Protein AF-A0AAW6LN02-F1 (afdb_monomer)

pLDDT: mean 82.98, std 17.05, range [32.84, 98.38]

Sequence (274 aa):
MRDALRQYAGDIPTLIIPFTALDQAGIIRESIEILDSKPEGYERTPRQGDAPPMGAKIKSATTYHDFAGEWQWRSEGDPIHLTSDNQEIRLDNDGLYRWHTVRHWLGDSLISAKIQFGKDAQRVKFLSSFDRQETNRLYFLCQLPRTAAVTFEDAIEALKPDPVVLAEGMGRTVTRQGDMFAVPITKLTKRDLTKSGAKFSLSAKSVPLIGTSHTATLIATMPDGTQYARGTMYHKPSLVTWGREPEHRSQKMGDGKTWHLIVKNTVPVRKRRG

Secondary structure (DSSP, 8-state):
-HHHHHHH----------HHHHHHTTB-GGG-EEEEEPPPEEEEEEEEESSPPTT-EE---SEEE-TTS-EEEPPTT---EEEETTEEEEE-TTS-EEEEEEEEEPPPEEEEEEEEETTEEEEEEEEEEE-TTSSS--EEEEEPPS----SHHHHHHHTS-HHHHHHHHTT---EEETTEEEEEETT--HHHHHHTTPEEEE-SS---GGGSSEEEEEEEE-TTS-EEEEEEEEE-GGGTSTTPPP-SPPEE-TTSSSEEEEEE-S--------

Solvent-accessible surface area (backbone atoms only — not comparable to full-atom values): 16044 Å² total; per-residue (Å²): 115,75,67,64,53,61,71,69,62,67,79,72,83,58,84,76,71,62,66,70,58,40,58,75,64,38,45,43,74,93,49,60,40,83,61,27,59,41,76,64,47,76,48,73,44,83,46,73,34,83,58,74,63,91,75,53,36,81,55,91,58,63,56,49,68,49,99,88,69,47,85,41,76,65,57,96,88,58,61,60,48,26,42,41,97,94,26,66,30,40,41,44,97,85,62,35,26,37,33,49,53,77,44,81,40,73,27,39,32,24,33,35,29,29,27,68,55,90,94,46,73,47,79,48,42,35,42,36,43,59,41,79,79,43,96,72,55,47,78,47,77,46,69,53,50,99,69,86,58,63,44,54,69,47,46,58,55,63,48,50,37,70,73,50,53,54,38,45,76,69,74,42,81,63,38,57,58,93,63,36,38,36,37,72,37,89,86,59,47,74,66,56,41,49,75,66,57,35,49,78,42,80,27,95,78,78,63,51,48,93,82,41,39,34,29,29,42,31,35,34,37,34,85,89,65,53,40,32,34,31,24,38,39,37,48,40,32,54,78,76,39,81,90,46,71,56,86,54,77,71,41,66,38,80,87,35,74,50,34,14,47,56,46,63,48,63,61,78,76,74,72,76,81,125

Organism: Rhodococcus qingshengii (NCBI:txid334542)

Radius of gyration: 24.28 Å; Cα contacts (8 Å, |Δi|>4): 514; chains: 1; bounding box: 44×50×71 Å

Structure (mmCIF, N/CA/C/O backbone):
data_AF-A0AAW6LN02-F1
#
_entry.id   AF-A0AAW6LN02-F1
#
loop_
_atom_site.group_PDB
_atom_site.id
_atom_site.type_symbol
_atom_site.label_atom_id
_atom_site.label_alt_id
_atom_site.label_comp_id
_atom_site.label_asym_id
_atom_site.label_entity_id
_atom_site.label_seq_id
_atom_site.pdbx_PDB_ins_code
_atom_site.Cartn_x
_atom_site.Cartn_y
_atom_site.Cartn_z
_atom_site.occupancy
_atom_site.B_iso_or_equiv
_atom_site.auth_seq_id
_atom_site.auth_comp_id
_atom_site.auth_asym_id
_atom_site.auth_atom_id
_atom_site.pdbx_PDB_model_num
ATOM 1 N N . MET A 1 1 ? 13.150 -11.867 -40.022 1.00 39.69 1 MET A N 1
ATOM 2 C CA . MET A 1 1 ? 13.992 -12.594 -39.037 1.00 39.69 1 MET A CA 1
ATOM 3 C C . MET A 1 1 ? 13.819 -12.078 -37.599 1.00 39.69 1 MET A C 1
ATOM 5 O O . MET A 1 1 ? 13.808 -12.904 -36.700 1.00 39.69 1 MET A O 1
ATOM 9 N N . ARG A 1 2 ? 13.603 -10.767 -37.354 1.00 35.69 2 ARG A N 1
ATOM 10 C CA . ARG A 1 2 ? 13.209 -10.244 -36.020 1.00 35.69 2 ARG A CA 1
ATOM 11 C C . ARG A 1 2 ? 11.790 -10.650 -35.583 1.00 35.69 2 ARG A C 1
ATOM 13 O O . ARG A 1 2 ? 11.592 -10.928 -34.407 1.00 35.69 2 ARG A O 1
ATOM 20 N N . ASP A 1 3 ? 10.850 -10.788 -36.517 1.00 40.44 3 ASP A N 1
ATOM 21 C CA . ASP A 1 3 ? 9.473 -11.200 -36.182 1.00 40.44 3 ASP A CA 1
ATOM 22 C C . ASP A 1 3 ? 9.341 -12.693 -35.841 1.00 40.44 3 ASP A C 1
ATOM 24 O O . ASP A 1 3 ? 8.515 -13.068 -35.016 1.00 40.44 3 ASP A O 1
ATOM 28 N N . ALA A 1 4 ? 10.230 -13.540 -36.372 1.00 36.22 4 ALA A N 1
ATOM 29 C CA . ALA A 1 4 ? 10.261 -14.972 -36.060 1.00 36.22 4 ALA A CA 1
ATOM 30 C C . ALA A 1 4 ? 10.794 -15.268 -34.641 1.00 36.22 4 ALA A C 1
ATOM 32 O O . ALA A 1 4 ? 10.420 -16.270 -34.044 1.00 36.22 4 ALA A O 1
ATOM 33 N N . LEU A 1 5 ? 11.621 -14.380 -34.067 1.00 41.41 5 LEU A N 1
ATOM 34 C CA . LEU A 1 5 ? 12.066 -14.486 -32.669 1.00 41.41 5 LEU A CA 1
ATOM 35 C C . LEU A 1 5 ? 11.005 -13.993 -31.673 1.00 41.41 5 LEU A C 1
ATOM 37 O O . LEU A 1 5 ? 10.940 -14.510 -30.563 1.00 41.41 5 LEU A O 1
ATOM 41 N N . ARG A 1 6 ? 10.128 -13.058 -32.064 1.00 45.28 6 ARG A N 1
ATOM 42 C CA . ARG A 1 6 ? 8.971 -12.656 -31.241 1.00 45.28 6 ARG A CA 1
ATOM 43 C C . ARG A 1 6 ? 7.927 -13.764 -31.111 1.00 45.28 6 ARG A C 1
ATOM 45 O O . ARG A 1 6 ? 7.263 -13.841 -30.089 1.00 45.28 6 ARG A O 1
ATOM 52 N N . GLN A 1 7 ? 7.809 -14.626 -32.119 1.00 42.00 7 GLN A N 1
ATOM 53 C CA . GLN A 1 7 ? 6.817 -15.704 -32.153 1.00 42.00 7 GLN A CA 1
ATOM 54 C C . GLN A 1 7 ? 7.202 -16.927 -31.296 1.00 42.00 7 GLN A C 1
ATOM 56 O O . GLN A 1 7 ? 6.323 -17.683 -30.900 1.00 42.00 7 GLN A O 1
ATOM 61 N N . TYR A 1 8 ? 8.494 -17.095 -30.976 1.00 46.66 8 TYR A N 1
ATOM 62 C CA . TYR A 1 8 ? 9.009 -18.134 -30.067 1.00 46.66 8 TYR A CA 1
ATOM 63 C C . TYR A 1 8 ? 9.381 -17.613 -28.671 1.00 46.66 8 TYR A C 1
ATOM 65 O O . TYR A 1 8 ? 9.607 -18.412 -27.768 1.00 46.66 8 TYR A O 1
ATOM 73 N N . ALA A 1 9 ? 9.390 -16.295 -28.461 1.00 45.84 9 ALA A N 1
ATOM 74 C CA . ALA A 1 9 ? 9.468 -15.667 -27.140 1.00 45.84 9 ALA A CA 1
ATOM 75 C C . ALA A 1 9 ? 8.105 -15.677 -26.415 1.00 45.84 9 ALA A C 1
ATOM 77 O O . ALA A 1 9 ? 7.767 -14.732 -25.705 1.00 45.84 9 ALA A O 1
ATOM 78 N N . GLY A 1 10 ? 7.312 -16.731 -26.633 1.00 48.81 10 GLY A N 1
ATOM 79 C CA . GLY A 1 10 ? 6.123 -17.012 -25.845 1.00 48.81 10 GLY A CA 1
ATOM 80 C C . GLY A 1 10 ? 6.537 -17.328 -24.412 1.00 48.81 10 GLY A C 1
ATOM 81 O O . GLY A 1 10 ? 7.230 -18.312 -24.166 1.00 48.81 10 GLY A O 1
ATOM 82 N N . ASP A 1 11 ? 6.129 -16.443 -23.508 1.00 66.62 11 ASP A N 1
ATOM 83 C CA . ASP A 1 11 ? 5.927 -16.658 -22.078 1.00 66.62 11 ASP A CA 1
ATOM 84 C C . ASP A 1 11 ? 7.063 -17.333 -21.304 1.00 66.62 11 ASP A C 1
ATOM 86 O O . ASP A 1 11 ? 6.806 -18.213 -20.487 1.00 66.62 11 ASP A O 1
ATOM 90 N N . ILE A 1 12 ? 8.321 -16.903 -21.475 1.00 76.31 12 ILE A N 1
ATOM 91 C CA . ILE A 1 12 ? 9.301 -17.149 -20.404 1.00 76.31 12 ILE A CA 1
ATOM 92 C C . ILE A 1 12 ? 8.854 -16.301 -19.207 1.00 76.31 12 ILE A C 1
ATOM 94 O O . ILE A 1 12 ? 8.908 -15.066 -19.300 1.00 76.31 12 ILE A O 1
ATOM 98 N N . PRO A 1 13 ? 8.426 -16.915 -18.085 1.00 82.25 13 PRO A N 1
ATOM 99 C CA . PRO A 1 13 ? 8.022 -16.162 -16.909 1.00 82.25 13 PRO A CA 1
ATOM 100 C C . PRO A 1 13 ? 9.198 -15.296 -16.471 1.00 82.25 13 PRO A C 1
ATOM 102 O O . PRO A 1 13 ? 10.296 -15.795 -16.212 1.00 82.25 13 PRO A O 1
ATOM 105 N N . THR A 1 14 ? 8.989 -13.984 -16.453 1.00 83.38 14 THR A N 1
ATOM 106 C CA . THR A 1 14 ? 10.047 -13.024 -16.146 1.00 83.38 14 THR A CA 1
ATOM 107 C C . THR A 1 14 ? 9.805 -12.454 -14.763 1.00 83.38 14 THR A C 1
ATOM 109 O O . THR A 1 14 ? 8.724 -11.956 -14.464 1.00 83.38 14 THR A O 1
ATOM 112 N N . LEU A 1 15 ? 10.837 -12.507 -13.926 1.00 89.31 15 LEU A N 1
ATOM 113 C CA . LEU A 1 15 ? 10.832 -11.942 -12.585 1.00 89.31 15 LEU A CA 1
ATOM 114 C C . LEU A 1 15 ? 11.849 -10.808 -12.505 1.00 89.31 15 LEU A C 1
ATOM 116 O O . LEU A 1 15 ? 13.049 -11.037 -12.655 1.00 89.31 15 LEU A O 1
ATOM 120 N N . ILE A 1 16 ? 11.379 -9.598 -12.207 1.00 88.19 16 ILE A N 1
ATOM 121 C CA . ILE A 1 16 ? 12.249 -8.442 -11.984 1.00 88.19 16 ILE A CA 1
ATOM 122 C C . ILE A 1 16 ? 12.043 -7.953 -10.554 1.00 88.19 16 ILE A C 1
ATOM 124 O O . ILE A 1 16 ? 11.059 -7.289 -10.242 1.00 88.19 16 ILE A O 1
ATOM 128 N N . ILE A 1 17 ? 12.994 -8.282 -9.680 1.00 90.31 17 ILE A N 1
ATOM 129 C CA . ILE A 1 17 ? 13.032 -7.814 -8.292 1.00 90.31 17 ILE A CA 1
ATOM 130 C C . ILE A 1 17 ? 14.371 -7.097 -8.057 1.00 90.31 17 ILE A C 1
ATOM 132 O O . ILE A 1 17 ? 15.419 -7.669 -8.368 1.00 90.31 17 ILE A O 1
ATOM 136 N N . PRO A 1 18 ? 14.384 -5.884 -7.469 1.00 89.56 18 PRO A N 1
ATOM 137 C CA . PRO A 1 18 ? 15.626 -5.231 -7.062 1.00 89.56 18 PRO A CA 1
ATOM 138 C C . PRO A 1 18 ? 16.444 -6.105 -6.101 1.00 89.56 18 PRO A C 1
ATOM 140 O O . PRO A 1 18 ? 15.908 -6.603 -5.110 1.00 89.56 18 PRO A O 1
ATOM 143 N N . PHE A 1 19 ? 17.756 -6.243 -6.326 1.00 91.31 19 PHE A N 1
ATOM 144 C CA . PHE A 1 19 ? 18.618 -7.055 -5.451 1.00 91.31 19 PHE A CA 1
ATOM 145 C C . PHE A 1 19 ? 18.567 -6.615 -3.987 1.00 91.31 19 PHE A C 1
ATOM 147 O O . PHE A 1 19 ? 18.497 -7.456 -3.097 1.00 91.31 19 PHE A O 1
ATOM 154 N N . THR A 1 20 ? 18.498 -5.307 -3.740 1.00 89.44 20 THR A N 1
ATOM 155 C CA . THR A 1 20 ? 18.353 -4.756 -2.388 1.00 89.44 20 THR A CA 1
ATOM 156 C C . THR A 1 20 ? 17.088 -5.249 -1.686 1.00 89.44 20 THR A C 1
ATOM 158 O O . THR A 1 20 ? 17.128 -5.494 -0.484 1.00 89.44 20 THR A O 1
ATOM 161 N N . ALA A 1 21 ? 15.985 -5.447 -2.416 1.00 90.38 21 ALA A N 1
ATOM 162 C CA . ALA A 1 21 ? 14.748 -5.983 -1.854 1.00 90.38 21 ALA A CA 1
ATOM 163 C C . ALA A 1 21 ? 14.888 -7.472 -1.496 1.00 90.38 21 ALA A C 1
ATOM 165 O O . ALA A 1 21 ? 14.425 -7.885 -0.435 1.00 90.38 21 ALA A O 1
ATOM 166 N N . LEU A 1 22 ? 15.564 -8.266 -2.338 1.00 92.50 22 LEU A N 1
ATOM 167 C CA . LEU A 1 22 ? 15.861 -9.675 -2.038 1.00 92.50 22 LEU A CA 1
ATOM 168 C C . LEU A 1 22 ? 16.736 -9.808 -0.788 1.00 92.50 22 LEU A C 1
ATOM 170 O O . LEU A 1 22 ? 16.426 -10.604 0.099 1.00 92.50 22 LEU A O 1
ATOM 174 N N . ASP A 1 23 ? 17.787 -8.993 -0.704 1.00 90.50 23 ASP A N 1
ATOM 175 C CA . ASP A 1 23 ? 18.747 -9.022 0.400 1.00 90.50 23 ASP A CA 1
ATOM 176 C C . ASP A 1 23 ? 18.084 -8.606 1.719 1.00 90.50 23 ASP A C 1
ATOM 178 O O . ASP A 1 23 ? 18.237 -9.282 2.736 1.00 90.50 23 ASP A O 1
ATOM 182 N N . GLN A 1 24 ? 17.274 -7.541 1.701 1.00 89.81 24 GLN A N 1
ATOM 183 C CA . GLN A 1 24 ? 16.507 -7.097 2.870 1.00 89.81 24 GLN A CA 1
ATOM 184 C C . GLN A 1 24 ? 15.457 -8.120 3.316 1.00 89.81 24 GLN A C 1
ATOM 186 O O . GLN A 1 24 ? 15.212 -8.263 4.514 1.00 89.81 24 GLN A O 1
ATOM 191 N N . ALA A 1 25 ? 14.857 -8.851 2.374 1.00 90.50 25 ALA A N 1
ATOM 192 C CA . ALA A 1 25 ? 13.927 -9.935 2.673 1.00 90.50 25 ALA A CA 1
ATOM 193 C C . ALA A 1 25 ? 14.631 -11.219 3.158 1.00 90.50 25 ALA A C 1
ATOM 195 O O . ALA A 1 25 ? 13.957 -12.158 3.585 1.00 90.50 25 ALA A O 1
ATOM 196 N N . GLY A 1 26 ? 15.969 -11.281 3.099 1.00 93.00 26 GLY A N 1
ATOM 197 C CA . GLY A 1 26 ? 16.746 -12.467 3.459 1.00 93.00 26 GLY A CA 1
ATOM 198 C C . GLY A 1 26 ? 16.488 -13.660 2.535 1.00 93.00 26 GLY A C 1
ATOM 199 O O . GLY A 1 26 ? 16.602 -14.806 2.976 1.00 93.00 26 GLY A O 1
ATOM 200 N N . ILE A 1 27 ? 16.090 -13.396 1.287 1.00 95.31 27 ILE A N 1
ATOM 201 C CA . ILE A 1 27 ? 15.772 -14.416 0.287 1.00 95.31 27 ILE A CA 1
ATOM 202 C C . ILE A 1 27 ? 17.066 -15.039 -0.244 1.00 95.31 27 ILE A C 1
ATOM 204 O O . ILE A 1 27 ? 17.950 -14.344 -0.741 1.00 95.31 27 ILE A O 1
ATOM 208 N N . ILE A 1 28 ? 17.142 -16.370 -0.204 1.00 95.44 28 ILE A N 1
ATOM 209 C CA . ILE A 1 28 ? 18.192 -17.144 -0.873 1.00 95.44 28 ILE A CA 1
ATOM 210 C C . ILE A 1 28 ? 17.857 -17.171 -2.366 1.00 95.44 28 ILE A C 1
ATOM 212 O O . ILE A 1 28 ? 16.877 -17.803 -2.771 1.00 95.44 28 ILE A O 1
ATOM 216 N N . ARG A 1 29 ? 18.639 -16.464 -3.185 1.00 94.94 29 ARG A N 1
ATOM 217 C CA . ARG A 1 29 ? 18.303 -16.161 -4.588 1.00 94.94 29 ARG A CA 1
ATOM 218 C C . ARG A 1 29 ? 18.136 -17.421 -5.439 1.00 94.94 29 ARG A C 1
ATOM 220 O O . ARG A 1 29 ? 17.206 -17.510 -6.229 1.00 94.94 29 ARG A O 1
ATOM 227 N N . GLU A 1 30 ? 18.958 -18.435 -5.197 1.00 95.75 30 GLU A N 1
ATOM 228 C CA . GLU A 1 30 ? 18.956 -19.718 -5.911 1.00 95.75 30 GLU A CA 1
ATOM 229 C C . GLU A 1 30 ? 17.731 -20.586 -5.574 1.00 95.75 30 GLU A C 1
ATOM 231 O O . GLU A 1 30 ? 17.513 -21.630 -6.180 1.00 95.75 30 GLU A O 1
ATOM 236 N N . SER A 1 31 ? 16.935 -20.188 -4.577 1.00 97.06 31 SER A N 1
ATOM 237 C CA . SER A 1 31 ? 15.754 -20.931 -4.126 1.00 97.06 31 SER A CA 1
ATOM 238 C C . SER A 1 31 ? 14.424 -20.389 -4.655 1.00 97.06 31 SER A C 1
ATOM 240 O O . SER A 1 31 ? 13.372 -20.950 -4.308 1.00 97.06 31 SER A O 1
ATOM 242 N N . ILE A 1 32 ? 14.481 -19.295 -5.424 1.00 97.62 32 ILE A N 1
ATOM 243 C CA . ILE A 1 32 ? 13.324 -18.602 -5.987 1.00 97.62 32 ILE A CA 1
ATOM 244 C C . ILE A 1 32 ? 12.645 -19.492 -7.030 1.00 97.62 32 ILE A C 1
ATOM 246 O O . ILE A 1 32 ? 13.276 -20.014 -7.943 1.00 97.62 32 ILE A O 1
ATOM 250 N N . GLU A 1 33 ? 11.334 -19.615 -6.889 1.00 97.56 33 GLU A N 1
ATOM 251 C CA . GLU A 1 33 ? 10.421 -20.303 -7.790 1.00 97.56 33 GLU A CA 1
ATOM 252 C C . GLU A 1 33 ? 9.297 -19.327 -8.151 1.00 97.56 33 GLU A C 1
ATOM 254 O O . GLU A 1 33 ? 8.650 -18.776 -7.256 1.00 97.56 33 GLU A O 1
ATOM 259 N N . ILE A 1 34 ? 9.086 -19.081 -9.446 1.00 96.69 34 ILE A N 1
ATOM 260 C CA . ILE A 1 34 ? 7.983 -18.245 -9.934 1.00 96.69 34 ILE A CA 1
ATOM 261 C C . ILE A 1 34 ? 6.721 -19.104 -9.920 1.00 96.69 34 ILE A C 1
ATOM 263 O O . ILE A 1 34 ? 6.674 -20.131 -10.591 1.00 96.69 34 ILE A O 1
ATOM 267 N N . LEU A 1 35 ? 5.723 -18.699 -9.135 1.00 96.81 35 LEU A N 1
ATOM 268 C CA . LEU A 1 35 ? 4.426 -19.377 -9.085 1.00 96.81 35 LEU A CA 1
ATOM 269 C C . LEU A 1 35 ? 3.453 -18.759 -10.088 1.00 96.81 35 LEU A C 1
ATOM 271 O O . LEU A 1 35 ? 2.715 -19.479 -10.749 1.00 96.81 35 LEU A O 1
ATOM 275 N N . ASP A 1 36 ? 3.484 -17.431 -10.202 1.00 96.38 36 ASP A N 1
ATOM 276 C CA . ASP A 1 36 ? 2.706 -16.668 -11.170 1.00 96.38 36 ASP A CA 1
ATOM 277 C C . ASP A 1 36 ? 3.441 -15.367 -11.508 1.00 96.38 36 ASP A C 1
ATOM 279 O O . ASP A 1 36 ? 4.107 -14.777 -10.649 1.00 96.38 36 ASP A O 1
ATOM 283 N N . SER A 1 37 ? 3.329 -14.917 -12.752 1.00 94.62 37 SER A N 1
ATOM 284 C CA . SER A 1 37 ? 3.927 -13.667 -13.212 1.00 94.62 37 SER A CA 1
ATOM 285 C C . SER A 1 37 ? 3.086 -13.039 -14.308 1.00 94.62 37 SER A C 1
ATOM 287 O O . SER A 1 37 ? 2.678 -13.712 -15.253 1.00 94.62 37 SER A O 1
ATOM 289 N N . LYS A 1 38 ? 2.900 -11.727 -14.225 1.00 91.56 38 LYS A N 1
ATOM 290 C CA . LYS A 1 38 ? 2.279 -10.926 -15.275 1.00 91.56 38 LYS A CA 1
ATOM 291 C C . LYS A 1 38 ? 3.346 -10.318 -16.180 1.00 91.56 38 LYS A C 1
ATOM 293 O O . LYS A 1 38 ? 4.452 -10.046 -15.708 1.00 91.56 38 LYS A O 1
ATOM 298 N N . PRO A 1 39 ? 3.023 -10.054 -17.456 1.00 88.56 39 PRO A N 1
ATOM 299 C CA . PRO A 1 39 ? 3.933 -9.339 -18.335 1.00 88.56 39 PRO A CA 1
ATOM 300 C C . PRO A 1 39 ? 4.231 -7.939 -17.788 1.00 88.56 39 PRO A C 1
ATOM 302 O O . PRO A 1 39 ? 3.422 -7.327 -17.083 1.00 88.56 39 PRO A O 1
ATOM 305 N N . GLU A 1 40 ? 5.404 -7.423 -18.140 1.00 87.75 40 GLU A N 1
ATOM 306 C CA . GLU A 1 40 ? 5.738 -6.023 -17.911 1.00 87.75 40 GLU A CA 1
ATOM 307 C C . GLU A 1 40 ? 4.802 -5.087 -18.687 1.00 87.75 40 GLU A C 1
ATOM 309 O O . GLU A 1 40 ? 4.200 -5.450 -19.701 1.00 87.75 40 GLU A O 1
ATOM 314 N N . GLY A 1 41 ? 4.673 -3.857 -18.198 1.00 84.44 41 GLY A N 1
ATOM 315 C CA . GLY A 1 41 ? 3.803 -2.851 -18.794 1.00 84.44 41 GLY A CA 1
ATOM 316 C C . GLY A 1 41 ? 4.507 -1.519 -18.990 1.00 84.44 41 GLY A C 1
ATOM 317 O O . GLY A 1 41 ? 5.477 -1.195 -18.310 1.00 84.44 41 GLY A O 1
ATOM 318 N N . TYR A 1 42 ? 3.971 -0.697 -19.887 1.00 85.88 42 TYR A N 1
ATOM 319 C CA . TYR A 1 42 ? 4.426 0.676 -20.079 1.00 85.88 42 TYR A CA 1
ATOM 320 C C . TYR A 1 42 ? 3.238 1.623 -19.988 1.00 85.88 42 TYR A C 1
ATOM 322 O O . TYR A 1 42 ? 2.241 1.459 -20.687 1.00 85.88 42 TYR A O 1
ATOM 330 N N . GLU A 1 43 ? 3.351 2.637 -19.138 1.00 85.81 43 GLU A N 1
ATOM 331 C CA . GLU A 1 43 ? 2.386 3.726 -19.054 1.00 85.81 43 GLU A CA 1
ATOM 332 C C . GLU A 1 43 ? 2.969 4.964 -19.723 1.00 85.81 43 GLU A C 1
ATOM 334 O O . GLU A 1 43 ? 4.049 5.434 -19.361 1.00 85.81 43 GLU A O 1
ATOM 339 N N . ARG A 1 44 ? 2.250 5.486 -20.716 1.00 86.12 44 ARG A N 1
ATOM 340 C CA . ARG A 1 44 ? 2.606 6.717 -21.420 1.00 86.12 44 ARG A CA 1
ATOM 341 C C . ARG A 1 44 ? 1.708 7.835 -20.919 1.00 86.12 44 ARG A C 1
ATOM 343 O O . ARG A 1 44 ? 0.496 7.780 -21.100 1.00 86.12 44 ARG A O 1
ATOM 350 N N . THR A 1 45 ? 2.294 8.851 -20.296 1.00 86.62 45 THR A N 1
ATOM 351 C CA . THR A 1 45 ? 1.555 10.041 -19.860 1.00 86.62 45 THR A CA 1
ATOM 352 C C . THR A 1 45 ? 1.850 11.194 -20.816 1.00 86.62 45 THR A C 1
ATOM 354 O O . THR A 1 45 ? 3.021 11.577 -20.921 1.00 86.62 45 THR A O 1
ATOM 357 N N . PRO A 1 46 ? 0.837 11.761 -21.495 1.00 89.88 46 PRO A N 1
ATOM 358 C CA . PRO A 1 46 ? 1.033 12.921 -22.352 1.00 89.88 46 PRO A CA 1
ATOM 359 C C . PRO A 1 46 ? 1.406 14.149 -21.515 1.00 89.88 46 PRO A C 1
ATOM 361 O O . PRO A 1 46 ? 0.902 14.354 -20.407 1.00 89.88 46 PRO A O 1
ATOM 364 N N . ARG A 1 47 ? 2.310 14.965 -22.050 1.00 90.94 47 ARG A N 1
ATOM 365 C CA . ARG A 1 47 ? 2.804 16.211 -21.462 1.00 90.94 47 ARG A CA 1
ATOM 366 C C . ARG A 1 47 ? 2.834 17.304 -22.522 1.00 90.94 47 ARG A C 1
ATOM 368 O O . ARG A 1 47 ? 3.019 17.012 -23.703 1.00 90.94 47 ARG A O 1
ATOM 375 N N . GLN A 1 48 ? 2.682 18.549 -22.081 1.00 93.50 48 GLN A N 1
ATOM 376 C CA . GLN A 1 48 ? 2.862 19.720 -22.929 1.00 93.50 48 GLN A CA 1
ATOM 377 C C . GLN A 1 48 ? 3.453 20.899 -22.149 1.00 93.50 48 GLN A C 1
ATOM 379 O O . GLN A 1 48 ? 3.263 20.978 -20.932 1.00 93.50 48 GLN A O 1
ATOM 384 N N . GLY A 1 49 ? 4.138 21.804 -22.844 1.00 90.62 49 GLY A N 1
ATOM 385 C CA . GLY A 1 49 ? 4.751 22.998 -22.264 1.00 90.62 49 GLY A CA 1
ATOM 386 C C . GLY A 1 49 ? 5.151 24.028 -23.319 1.00 90.62 49 GLY A C 1
ATOM 387 O O . GLY A 1 49 ? 5.277 23.710 -24.496 1.00 90.62 49 GLY A O 1
ATOM 388 N N . ASP A 1 50 ? 5.343 25.267 -22.884 1.00 91.88 50 ASP A N 1
ATOM 389 C CA . ASP A 1 50 ? 5.878 26.385 -23.675 1.00 91.88 50 ASP A CA 1
ATOM 390 C C . ASP A 1 50 ? 7.405 26.310 -23.863 1.00 91.88 50 ASP A C 1
ATOM 392 O O . ASP A 1 50 ? 7.965 26.925 -24.769 1.00 91.88 50 ASP A O 1
ATOM 396 N N . ALA A 1 51 ? 8.077 25.503 -23.044 1.00 87.75 51 ALA A N 1
ATOM 397 C CA . ALA A 1 51 ? 9.487 25.164 -23.161 1.00 87.75 51 ALA A CA 1
ATOM 398 C C . ALA A 1 51 ? 9.679 23.644 -23.316 1.00 87.75 51 ALA A C 1
ATOM 400 O O . ALA A 1 51 ? 8.868 22.858 -22.809 1.00 87.75 51 ALA A O 1
ATOM 401 N N . PRO A 1 52 ? 10.763 23.198 -23.979 1.00 82.31 52 PRO A N 1
ATOM 402 C CA . PRO A 1 52 ? 11.082 21.781 -24.040 1.00 82.31 52 PRO A CA 1
ATOM 403 C C . PRO A 1 52 ? 11.469 21.256 -22.647 1.00 82.31 52 PRO A C 1
ATOM 405 O O . PRO A 1 52 ? 11.961 22.021 -21.809 1.00 82.31 52 PRO A O 1
ATOM 408 N N . PRO A 1 53 ? 11.292 19.951 -22.370 1.00 81.38 53 PRO A N 1
ATOM 409 C CA . PRO A 1 53 ? 11.692 19.381 -21.092 1.00 81.38 53 PRO A CA 1
ATOM 410 C C . PRO A 1 53 ? 13.201 19.546 -20.860 1.00 81.38 53 PRO A C 1
ATOM 412 O O . PRO A 1 53 ? 14.011 19.543 -21.790 1.00 81.38 53 PRO A O 1
ATOM 415 N N . MET A 1 54 ? 13.585 19.689 -19.591 1.00 79.88 54 MET A N 1
ATOM 416 C CA . MET A 1 54 ? 14.979 19.880 -19.192 1.00 79.88 54 MET A CA 1
ATOM 417 C C . MET A 1 54 ? 15.867 18.753 -19.740 1.00 79.88 54 MET A C 1
ATOM 419 O O . MET A 1 54 ? 15.564 17.578 -19.560 1.00 79.88 54 MET A O 1
ATOM 423 N N . GLY A 1 55 ? 16.971 19.115 -20.400 1.00 74.44 55 GLY A N 1
ATOM 424 C CA . GLY A 1 55 ? 17.897 18.151 -21.007 1.00 74.44 55 GLY A CA 1
ATOM 425 C C . GLY A 1 55 ? 17.527 17.699 -22.424 1.00 74.44 55 GLY A C 1
ATOM 426 O O . GLY A 1 55 ? 18.263 16.902 -23.006 1.00 74.44 55 GLY A O 1
ATOM 427 N N . ALA A 1 56 ? 16.441 18.220 -23.006 1.00 74.38 56 ALA A N 1
ATOM 428 C CA . ALA A 1 56 ? 16.116 18.018 -24.412 1.00 74.38 56 ALA A CA 1
ATOM 429 C C . ALA A 1 56 ? 17.241 18.529 -25.320 1.00 74.38 56 ALA A C 1
ATOM 431 O O . ALA A 1 56 ? 17.655 19.687 -25.240 1.00 74.38 56 ALA A O 1
ATOM 432 N N . LYS A 1 57 ? 17.732 17.657 -26.202 1.00 73.44 57 LYS A N 1
ATOM 433 C CA . LYS A 1 57 ? 18.729 18.004 -27.218 1.00 73.44 57 LYS A CA 1
ATOM 434 C C . LYS A 1 57 ? 18.095 17.925 -28.593 1.00 73.44 57 LYS A C 1
ATOM 436 O O . LYS A 1 57 ? 17.336 16.995 -28.869 1.00 73.44 57 LYS A O 1
ATOM 441 N N . ILE A 1 58 ? 18.438 18.875 -29.461 1.00 66.06 58 ILE A N 1
ATOM 442 C CA . ILE A 1 58 ? 18.063 18.810 -30.874 1.00 66.06 58 ILE A CA 1
ATOM 443 C C . ILE A 1 58 ? 18.705 17.566 -31.463 1.00 66.06 58 ILE A C 1
ATOM 445 O O . ILE A 1 58 ? 19.929 17.429 -31.460 1.00 66.06 58 ILE A O 1
ATOM 449 N N . LYS A 1 59 ? 17.876 16.649 -31.963 1.00 61.28 59 LYS A N 1
ATOM 450 C CA . LYS A 1 59 ? 18.377 15.507 -32.709 1.00 61.28 59 LYS A CA 1
ATOM 451 C C . LYS A 1 59 ? 18.545 15.971 -34.151 1.00 61.28 59 LYS A C 1
ATOM 453 O O . LYS A 1 59 ? 17.570 16.139 -34.874 1.00 61.28 59 LYS A O 1
ATOM 458 N N . SER A 1 60 ? 19.782 16.203 -34.583 1.00 53.34 60 SER A N 1
ATOM 459 C CA . SER A 1 60 ? 20.103 16.592 -35.967 1.00 53.34 60 SER A CA 1
ATOM 460 C C . SER A 1 60 ? 19.971 15.430 -36.966 1.00 53.34 60 SER A C 1
ATOM 462 O O . SER A 1 60 ? 20.644 15.423 -37.993 1.00 53.34 60 SER A O 1
ATOM 464 N N . ALA A 1 61 ? 19.154 14.416 -36.664 1.00 52.03 61 ALA A N 1
ATOM 465 C CA . ALA A 1 61 ? 19.017 13.237 -37.504 1.00 52.03 61 ALA A CA 1
ATOM 466 C C . ALA A 1 61 ? 17.986 13.483 -38.614 1.00 52.03 61 ALA A C 1
ATOM 468 O O . ALA A 1 61 ? 16.852 13.879 -38.351 1.00 52.03 61 ALA A O 1
ATOM 469 N N . THR A 1 62 ? 18.387 13.197 -39.851 1.00 55.25 62 THR A N 1
ATOM 470 C CA . THR A 1 62 ? 17.572 13.247 -41.078 1.00 55.25 62 THR A CA 1
ATOM 471 C C . THR A 1 62 ? 16.453 12.195 -41.104 1.00 55.25 62 THR A C 1
ATOM 473 O O . THR A 1 62 ? 15.565 12.261 -41.950 1.00 55.25 62 THR A O 1
ATOM 476 N N . THR A 1 63 ? 16.478 11.247 -40.161 1.00 51.44 63 THR A N 1
ATOM 477 C CA . THR A 1 63 ? 15.521 10.144 -40.008 1.00 51.44 63 THR A CA 1
ATOM 478 C C . THR A 1 63 ? 15.226 9.874 -38.532 1.00 51.44 63 THR A C 1
ATOM 480 O O . THR A 1 63 ? 16.157 9.771 -37.723 1.00 51.44 63 THR A O 1
ATOM 483 N N . TYR A 1 64 ? 13.950 9.720 -38.177 1.00 58.19 64 TYR A N 1
ATOM 484 C CA . TYR A 1 64 ? 13.496 9.382 -36.822 1.00 58.19 64 TYR A CA 1
ATOM 485 C C . TYR A 1 64 ? 12.383 8.321 -36.847 1.00 58.19 64 TYR A C 1
ATOM 487 O O . TYR A 1 64 ? 11.794 8.066 -37.893 1.00 58.19 64 TYR A O 1
ATOM 495 N N . HIS A 1 65 ? 12.144 7.676 -35.700 1.00 48.66 65 HIS A N 1
ATOM 496 C CA . HIS A 1 65 ? 10.994 6.793 -35.496 1.00 48.66 65 HIS A CA 1
ATOM 497 C C . HIS A 1 65 ? 9.840 7.614 -34.932 1.00 48.66 65 HIS A C 1
ATOM 499 O O . HIS A 1 65 ? 10.051 8.290 -33.926 1.00 48.66 65 HIS A O 1
ATOM 505 N N . ASP A 1 66 ? 8.665 7.531 -35.546 1.00 55.09 66 ASP A N 1
ATOM 506 C CA . ASP A 1 66 ? 7.453 8.145 -35.006 1.00 55.09 66 ASP A CA 1
ATOM 507 C C . ASP A 1 66 ? 6.807 7.294 -33.893 1.00 55.09 66 ASP A C 1
ATOM 509 O O . ASP A 1 66 ? 7.235 6.177 -33.573 1.00 55.09 66 ASP A O 1
ATOM 513 N N . PHE A 1 67 ? 5.726 7.812 -33.304 1.00 47.50 67 PHE A N 1
ATOM 514 C CA . PHE A 1 67 ? 4.969 7.142 -32.242 1.00 47.50 67 PHE A CA 1
ATOM 515 C C . PHE A 1 67 ? 4.368 5.780 -32.639 1.00 47.50 67 PHE A C 1
ATOM 517 O O . PHE A 1 67 ? 4.023 5.011 -31.734 1.00 47.50 67 PHE A O 1
ATOM 524 N N . ALA A 1 68 ? 4.249 5.475 -33.937 1.00 55.97 68 ALA A N 1
ATOM 525 C CA . ALA A 1 68 ? 3.787 4.189 -34.461 1.00 55.97 68 ALA A CA 1
ATOM 526 C C . ALA A 1 68 ? 4.941 3.197 -34.706 1.00 55.97 68 ALA A C 1
ATOM 528 O O . ALA A 1 68 ? 4.700 2.014 -34.947 1.00 55.97 68 ALA A O 1
ATOM 529 N N . GLY A 1 69 ? 6.191 3.646 -34.572 1.00 53.31 69 GLY A N 1
ATOM 530 C CA . GLY A 1 69 ? 7.385 2.846 -34.818 1.00 53.31 69 GLY A CA 1
ATOM 531 C C . GLY A 1 69 ? 7.838 2.858 -36.277 1.00 53.31 69 GLY A C 1
ATOM 532 O O . GLY A 1 69 ? 8.751 2.101 -36.617 1.00 53.31 69 GLY A O 1
ATOM 533 N N . GLU A 1 70 ? 7.270 3.715 -37.127 1.00 53.41 70 GLU A N 1
ATOM 534 C CA . GLU A 1 70 ? 7.664 3.834 -38.531 1.00 53.41 70 GLU A CA 1
ATOM 535 C C . GLU A 1 70 ? 8.810 4.834 -38.719 1.00 53.41 70 GLU A C 1
ATOM 537 O O . GLU A 1 70 ? 8.996 5.761 -37.929 1.00 53.41 70 GLU A O 1
ATOM 542 N N . TRP A 1 71 ? 9.626 4.611 -39.752 1.00 48.94 71 TRP A N 1
ATOM 543 C CA . TRP A 1 71 ? 10.729 5.502 -40.106 1.00 48.94 71 TRP A CA 1
ATOM 544 C C . TRP A 1 71 ? 10.209 6.689 -40.915 1.00 48.94 71 TRP A C 1
ATOM 546 O O . TRP A 1 71 ? 9.687 6.506 -42.011 1.00 48.94 71 TRP A O 1
ATOM 556 N N . GLN A 1 72 ? 10.426 7.900 -40.408 1.00 58.59 72 GLN A N 1
ATOM 557 C CA . GLN A 1 72 ? 10.068 9.148 -41.078 1.00 58.59 72 GLN A CA 1
ATOM 558 C C . GLN A 1 72 ? 11.329 9.895 -41.528 1.00 58.59 72 GLN A C 1
ATOM 560 O O . GLN A 1 72 ? 12.322 9.969 -40.794 1.00 58.59 72 GLN A O 1
ATOM 565 N N . TRP A 1 73 ? 11.282 10.458 -42.737 1.00 51.31 73 TRP A N 1
ATOM 566 C CA . TRP A 1 73 ? 12.296 11.378 -43.258 1.00 51.31 73 TRP A CA 1
ATOM 567 C C . TRP A 1 73 ? 11.964 12.806 -42.849 1.00 51.31 73 TRP A C 1
ATOM 569 O O . TRP A 1 73 ? 10.801 13.196 -42.845 1.00 51.31 73 TRP A O 1
ATOM 579 N N . ARG A 1 74 ? 12.992 13.588 -42.515 1.00 56.09 74 ARG A N 1
ATOM 580 C CA . ARG A 1 74 ? 12.818 14.994 -42.157 1.00 56.09 74 ARG A CA 1
ATOM 581 C C . ARG A 1 74 ? 12.883 15.880 -43.404 1.00 56.09 74 ARG A C 1
ATOM 583 O O . ARG A 1 74 ? 13.906 15.914 -44.085 1.00 56.09 74 ARG A O 1
ATOM 590 N N . SER A 1 75 ? 11.808 16.611 -43.658 1.00 51.88 75 SER A N 1
ATOM 591 C CA . SER A 1 75 ? 11.687 17.670 -44.663 1.00 51.88 75 SER A CA 1
ATOM 592 C C . SER A 1 75 ? 12.139 19.013 -44.080 1.00 51.88 75 SER A C 1
ATOM 594 O O . SER A 1 75 ? 12.036 19.257 -42.874 1.00 51.88 75 SER A O 1
ATOM 596 N N . GLU A 1 76 ? 12.608 19.924 -44.930 1.00 44.50 76 GLU A N 1
ATOM 597 C CA . GLU A 1 76 ? 12.823 21.322 -44.545 1.00 44.50 76 GLU A CA 1
ATOM 598 C C . GLU A 1 76 ? 11.469 21.954 -44.159 1.00 44.50 76 GLU A C 1
ATOM 600 O O . GLU A 1 76 ? 10.553 22.005 -44.975 1.00 44.50 76 GLU A O 1
ATOM 605 N N . GLY A 1 77 ? 11.319 22.376 -42.896 1.00 51.56 77 GLY A N 1
ATOM 606 C CA . GLY A 1 77 ? 10.054 22.883 -42.336 1.00 51.56 77 GLY A CA 1
ATOM 607 C C . GLY A 1 77 ? 9.361 21.953 -41.332 1.00 51.56 77 GLY A C 1
ATOM 608 O O . GLY A 1 77 ? 8.406 22.380 -40.685 1.00 51.56 77 GLY A O 1
ATOM 609 N N . ASP A 1 78 ? 9.856 20.725 -41.141 1.00 57.12 78 ASP A N 1
ATOM 610 C CA . ASP A 1 78 ? 9.291 19.809 -40.149 1.00 57.12 78 ASP A CA 1
ATOM 611 C C . ASP A 1 78 ? 9.579 20.253 -38.704 1.00 57.12 78 ASP A C 1
ATOM 613 O O . ASP A 1 78 ? 10.680 20.747 -38.403 1.00 57.12 78 ASP A O 1
ATOM 617 N N . PRO A 1 79 ? 8.626 20.020 -37.779 1.00 55.44 79 PRO A N 1
ATOM 618 C CA . PRO A 1 79 ? 8.762 20.399 -36.381 1.00 55.44 79 PRO A CA 1
ATOM 619 C C . PRO A 1 79 ? 10.064 19.874 -35.758 1.00 55.44 79 PRO A C 1
ATOM 621 O O . PRO A 1 79 ? 10.619 18.841 -36.149 1.00 55.44 79 PRO A O 1
ATOM 624 N N . ILE A 1 80 ? 10.610 20.632 -34.803 1.00 57.72 80 ILE A N 1
ATOM 625 C CA . ILE A 1 80 ? 11.864 20.271 -34.137 1.00 57.72 80 ILE A CA 1
ATOM 626 C C . ILE A 1 80 ? 11.632 19.019 -33.294 1.00 57.72 80 ILE A C 1
ATOM 628 O O . ILE A 1 80 ? 10.932 19.066 -32.285 1.00 57.72 80 ILE A O 1
ATOM 632 N N . HIS A 1 81 ? 12.271 17.924 -33.704 1.00 57.19 81 HIS A N 1
ATOM 633 C CA . HIS A 1 81 ? 12.366 16.697 -32.927 1.00 57.19 81 HIS A CA 1
ATOM 634 C C . HIS A 1 81 ? 13.515 16.809 -31.935 1.00 57.19 81 HIS A C 1
ATOM 636 O O . HIS A 1 81 ? 14.696 16.804 -32.304 1.00 57.19 81 HIS A O 1
ATOM 642 N N . LEU A 1 82 ? 13.166 16.940 -30.658 1.00 58.47 82 LEU A N 1
ATOM 643 C CA . LEU A 1 82 ? 14.137 16.841 -29.577 1.00 58.47 82 LEU A CA 1
ATOM 644 C C . LEU A 1 82 ? 14.082 15.431 -28.996 1.00 58.47 82 LEU A C 1
ATOM 646 O O . LEU A 1 82 ? 13.019 14.815 -28.919 1.00 58.47 82 LEU A O 1
ATOM 650 N N . THR A 1 83 ? 15.232 14.938 -28.544 1.00 55.25 83 THR A N 1
ATOM 651 C CA . THR A 1 83 ? 15.276 13.730 -27.719 1.00 55.25 83 THR A CA 1
ATOM 652 C C . THR A 1 83 ? 15.907 14.009 -26.374 1.00 55.25 83 THR A C 1
ATOM 654 O O . THR A 1 83 ? 16.927 14.693 -26.278 1.00 55.25 83 THR A O 1
ATOM 657 N N . SER A 1 84 ? 15.306 13.427 -25.346 1.00 52.19 84 SER A N 1
ATOM 658 C CA . SER A 1 84 ? 15.849 13.295 -23.998 1.00 52.19 84 SER A CA 1
ATOM 659 C C . SER A 1 84 ? 15.476 11.897 -23.520 1.00 52.19 84 SER A C 1
ATOM 661 O O . SER A 1 84 ? 14.307 11.536 -23.597 1.00 52.19 84 SER A O 1
ATOM 663 N N . ASP A 1 85 ? 16.460 11.085 -23.130 1.00 56.53 85 ASP A N 1
ATOM 664 C CA . ASP A 1 85 ? 16.266 9.791 -22.458 1.00 56.53 85 ASP A CA 1
ATOM 665 C C . ASP A 1 85 ? 15.150 8.904 -23.058 1.00 56.53 85 ASP A C 1
ATOM 667 O O . ASP A 1 85 ? 14.248 8.444 -22.360 1.00 56.53 85 ASP A O 1
ATOM 671 N N . ASN A 1 86 ? 15.209 8.670 -24.377 1.00 59.25 86 ASN A N 1
ATOM 672 C CA . ASN A 1 86 ? 14.233 7.891 -25.163 1.00 59.25 86 ASN A CA 1
ATOM 673 C C . ASN A 1 86 ? 12.817 8.489 -25.282 1.00 59.25 86 ASN A C 1
ATOM 675 O O . ASN A 1 86 ? 11.870 7.770 -25.597 1.00 59.25 86 ASN A O 1
ATOM 679 N N . GLN A 1 87 ? 12.657 9.795 -25.073 1.00 67.94 87 GLN A N 1
ATOM 680 C CA . GLN A 1 87 ? 11.405 10.512 -25.316 1.00 67.94 87 GLN A CA 1
ATOM 681 C C . GLN A 1 87 ? 11.489 11.304 -26.618 1.00 67.94 87 GLN A C 1
ATOM 683 O O . GLN A 1 87 ? 12.459 12.025 -26.854 1.00 67.94 87 GLN A O 1
ATOM 688 N N . GLU A 1 88 ? 10.459 11.165 -27.449 1.00 70.56 88 GLU A N 1
ATOM 689 C CA . GLU A 1 88 ? 10.224 12.018 -28.611 1.00 70.56 88 GLU A CA 1
ATOM 690 C C . GLU A 1 88 ? 9.474 13.270 -28.150 1.00 70.56 88 GLU A C 1
ATOM 692 O O . GLU A 1 88 ? 8.439 13.186 -27.476 1.00 70.56 88 GLU A O 1
ATOM 697 N N . ILE A 1 89 ? 10.036 14.430 -28.473 1.00 79.56 89 ILE A N 1
ATOM 698 C CA . ILE A 1 89 ? 9.476 15.737 -28.149 1.00 79.56 89 ILE A CA 1
ATOM 699 C C . ILE A 1 89 ? 9.224 16.450 -29.467 1.00 79.56 89 ILE A C 1
ATOM 701 O O . ILE A 1 89 ? 10.147 16.634 -30.262 1.00 79.56 89 ILE A O 1
ATOM 705 N N . ARG A 1 90 ? 7.986 16.890 -29.655 1.00 82.25 90 ARG A N 1
ATOM 706 C CA . ARG A 1 90 ? 7.522 17.574 -30.854 1.00 82.25 90 ARG A CA 1
ATOM 707 C C . ARG A 1 90 ? 7.143 19.006 -30.509 1.00 82.25 90 ARG A C 1
ATOM 709 O O . ARG A 1 90 ? 6.350 19.213 -29.599 1.00 82.25 90 ARG A O 1
ATOM 716 N N . LEU A 1 91 ? 7.691 19.984 -31.225 1.00 81.56 91 LEU A N 1
ATOM 717 C CA . LEU A 1 91 ? 7.161 21.350 -31.218 1.00 81.56 91 LEU A CA 1
ATOM 718 C C . LEU A 1 91 ? 6.003 21.424 -32.213 1.00 81.56 91 LEU A C 1
ATOM 720 O O . LEU A 1 91 ? 6.216 21.193 -33.395 1.00 81.56 91 LEU A O 1
ATOM 724 N N . ASP A 1 92 ? 4.793 21.714 -31.762 1.00 80.44 92 ASP A N 1
ATOM 725 C CA . ASP A 1 92 ? 3.633 21.829 -32.644 1.00 80.44 92 ASP A CA 1
ATOM 726 C C . ASP A 1 92 ? 3.421 23.252 -33.174 1.00 80.44 92 ASP A C 1
ATOM 728 O O . ASP A 1 92 ? 4.032 24.219 -32.720 1.00 80.44 92 ASP A O 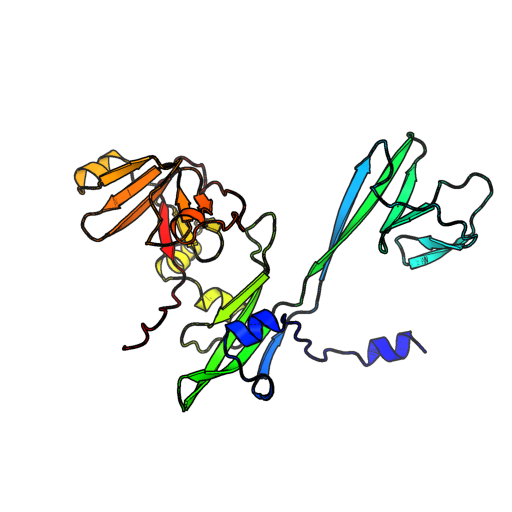1
ATOM 732 N N . ASN A 1 93 ? 2.520 23.376 -34.153 1.00 82.69 93 ASN A N 1
ATOM 733 C CA . ASN A 1 93 ? 2.211 24.631 -34.849 1.00 82.69 93 ASN A CA 1
ATOM 734 C C . ASN A 1 93 ? 1.634 25.725 -33.935 1.00 82.69 93 ASN A C 1
ATOM 736 O O . ASN A 1 93 ? 1.641 26.895 -34.301 1.00 82.69 93 ASN A O 1
ATOM 740 N N . ASP A 1 94 ? 1.124 25.354 -32.761 1.00 87.44 94 ASP A N 1
ATOM 741 C CA . ASP A 1 94 ? 0.649 26.282 -31.732 1.00 87.44 94 ASP A CA 1
ATOM 742 C C . ASP A 1 94 ? 1.774 26.804 -30.824 1.00 87.44 94 ASP A C 1
ATOM 744 O O . ASP A 1 94 ? 1.511 27.519 -29.859 1.00 87.44 94 ASP A O 1
ATOM 748 N N . GLY A 1 95 ? 3.028 26.455 -31.125 1.00 86.06 95 GLY A N 1
ATOM 749 C CA . GLY A 1 95 ? 4.198 26.857 -30.354 1.00 86.06 95 GLY A CA 1
ATOM 750 C C . GLY A 1 95 ? 4.392 26.059 -29.065 1.00 86.06 95 GLY A C 1
ATOM 751 O O . GLY A 1 95 ? 5.277 26.401 -28.283 1.00 86.06 95 GLY A O 1
ATOM 752 N N . LEU A 1 96 ? 3.601 25.005 -28.828 1.00 88.12 96 LEU A N 1
ATOM 753 C CA . LEU A 1 96 ? 3.742 24.148 -27.653 1.00 88.12 96 LEU A CA 1
ATOM 754 C C . LEU A 1 96 ? 4.587 22.911 -27.960 1.00 88.12 96 LEU A C 1
ATOM 756 O O . LEU A 1 96 ? 4.402 22.228 -28.966 1.00 88.12 96 LEU A O 1
ATOM 760 N N . TYR A 1 97 ? 5.481 22.576 -27.037 1.00 86.19 97 TYR A N 1
ATOM 761 C CA . TYR A 1 97 ? 6.177 21.298 -27.016 1.00 86.19 97 TYR A CA 1
ATOM 762 C C . TYR A 1 97 ? 5.249 20.231 -26.444 1.00 86.19 97 TYR A C 1
ATOM 764 O O . TYR A 1 97 ? 4.713 20.407 -25.351 1.00 86.19 97 TYR A O 1
ATOM 772 N N . ARG A 1 98 ? 5.096 19.102 -27.137 1.00 87.56 98 ARG A N 1
ATOM 773 C CA . ARG A 1 98 ? 4.360 17.915 -26.689 1.00 87.56 98 ARG A CA 1
ATOM 774 C C . ARG A 1 98 ? 5.285 16.708 -26.630 1.00 87.56 98 ARG A C 1
ATOM 776 O O . ARG A 1 98 ? 6.091 16.483 -27.530 1.00 87.56 98 ARG A O 1
ATOM 783 N N . TRP A 1 99 ? 5.179 15.930 -25.560 1.00 88.31 99 TRP A N 1
ATOM 784 C CA . TRP A 1 99 ? 5.967 14.709 -25.373 1.00 88.31 99 TRP A CA 1
ATOM 785 C C . TRP A 1 99 ? 5.224 13.702 -24.498 1.00 88.31 99 TRP A C 1
ATOM 787 O O . TRP A 1 99 ? 4.201 14.013 -23.885 1.00 88.31 99 TRP A O 1
ATOM 797 N N . HIS A 1 100 ? 5.751 12.483 -24.418 1.00 84.75 100 HIS A N 1
ATOM 798 C CA . HIS A 1 100 ? 5.263 11.467 -23.492 1.00 84.75 100 HIS A CA 1
ATOM 799 C C . HIS A 1 100 ? 6.331 11.149 -22.454 1.00 84.75 100 HIS A C 1
ATOM 801 O O . HIS A 1 100 ? 7.463 10.821 -22.801 1.00 84.75 100 HIS A O 1
ATOM 807 N N . THR A 1 101 ? 5.956 11.162 -21.176 1.00 84.44 101 THR A N 1
ATOM 808 C CA . THR A 1 101 ? 6.762 10.485 -20.156 1.00 84.44 101 THR A CA 1
ATOM 809 C C . THR A 1 101 ? 6.367 9.018 -20.136 1.00 84.44 101 THR A C 1
ATOM 811 O O . THR A 1 101 ? 5.184 8.710 -19.973 1.00 84.44 101 THR A O 1
ATOM 814 N N . VAL A 1 102 ? 7.342 8.126 -20.299 1.00 80.94 102 VAL A N 1
ATOM 815 C CA . VAL A 1 102 ? 7.136 6.676 -20.230 1.00 80.94 102 VAL A CA 1
ATOM 816 C C . VAL A 1 102 ? 7.524 6.189 -18.841 1.00 80.94 102 VAL A C 1
ATOM 818 O O . VAL A 1 102 ? 8.623 6.463 -18.365 1.00 80.94 102 VAL A O 1
ATOM 821 N N . ARG A 1 103 ? 6.626 5.452 -18.192 1.00 83.44 103 ARG A N 1
ATOM 822 C CA . ARG A 1 103 ? 6.913 4.716 -16.963 1.00 83.44 103 ARG A CA 1
ATOM 823 C C . ARG A 1 103 ? 6.851 3.225 -17.256 1.00 83.44 103 ARG A C 1
ATOM 825 O O . ARG A 1 103 ? 5.829 2.732 -17.724 1.00 83.44 103 ARG A O 1
ATOM 832 N N . HIS A 1 104 ? 7.946 2.527 -16.978 1.00 82.62 104 HIS A N 1
ATOM 833 C CA . HIS A 1 104 ? 8.011 1.069 -17.033 1.00 82.62 104 HIS A CA 1
ATOM 834 C C . HIS A 1 104 ? 7.475 0.482 -15.727 1.00 82.62 104 HIS A C 1
ATOM 836 O O . HIS A 1 104 ? 7.856 0.912 -14.638 1.00 82.62 104 HIS A O 1
ATOM 842 N N . TRP A 1 105 ? 6.562 -0.471 -15.856 1.00 84.94 105 TRP A N 1
ATOM 843 C CA . TRP A 1 105 ? 5.999 -1.252 -14.770 1.00 84.94 105 TRP A CA 1
ATOM 844 C C . TRP A 1 105 ? 6.597 -2.647 -14.835 1.00 84.94 105 TRP A C 1
ATOM 846 O O . TRP A 1 105 ? 6.379 -3.369 -15.810 1.00 84.94 105 TRP A O 1
ATOM 856 N N . LEU A 1 106 ? 7.329 -3.022 -13.785 1.00 86.56 106 LEU A N 1
ATOM 857 C CA . LEU A 1 106 ? 7.763 -4.404 -13.612 1.00 86.56 106 LEU A CA 1
ATOM 858 C C . LEU A 1 106 ? 6.522 -5.303 -13.553 1.00 86.56 106 LEU A C 1
ATOM 860 O O . LEU A 1 106 ? 5.500 -4.910 -12.981 1.00 86.56 106 LEU A O 1
ATOM 864 N N . GLY A 1 107 ? 6.611 -6.481 -14.167 1.00 88.12 107 GLY A N 1
ATOM 865 C CA . GLY A 1 107 ? 5.550 -7.478 -14.103 1.00 88.12 107 GLY A CA 1
ATOM 866 C C . GLY A 1 107 ? 5.256 -7.861 -12.656 1.00 88.12 107 GLY A C 1
ATOM 867 O O . GLY A 1 107 ? 6.176 -8.106 -11.874 1.00 88.12 107 GLY A O 1
ATOM 868 N N . ASP A 1 108 ? 3.977 -7.900 -12.290 1.00 93.69 108 ASP A N 1
ATOM 869 C CA . ASP A 1 108 ? 3.575 -8.428 -10.988 1.00 93.69 108 ASP A CA 1
ATOM 870 C C . ASP A 1 108 ? 4.001 -9.889 -10.875 1.00 93.69 108 ASP A C 1
ATOM 872 O O . ASP A 1 108 ? 3.905 -10.632 -11.849 1.00 93.69 108 ASP A O 1
ATOM 876 N N . SER A 1 109 ? 4.450 -10.327 -9.704 1.00 95.81 109 SER A N 1
ATOM 877 C CA . SER A 1 109 ? 4.882 -11.713 -9.530 1.00 95.81 109 SER A CA 1
ATOM 878 C C . SER A 1 109 ? 4.573 -12.252 -8.143 1.00 95.81 109 SER A C 1
ATOM 880 O O . SER A 1 109 ? 4.829 -11.602 -7.126 1.00 95.81 109 SER A O 1
ATOM 882 N N . LEU A 1 110 ? 4.081 -13.486 -8.111 1.00 97.25 110 LEU A N 1
ATOM 883 C CA . LEU A 1 110 ? 4.029 -14.329 -6.929 1.00 97.25 110 LEU A CA 1
ATOM 884 C C . LEU A 1 110 ? 5.182 -15.328 -7.004 1.00 97.25 110 LEU A C 1
ATOM 886 O O . LEU A 1 110 ? 5.283 -16.111 -7.947 1.00 97.25 110 LEU A O 1
ATOM 890 N N . ILE A 1 111 ? 6.026 -15.341 -5.976 1.00 97.81 111 ILE A N 1
ATOM 891 C CA . ILE A 1 111 ? 7.150 -16.274 -5.893 1.00 97.81 111 ILE A CA 1
ATOM 892 C C . ILE A 1 111 ? 7.111 -17.094 -4.609 1.00 97.81 111 ILE A C 1
ATOM 894 O O . ILE A 1 111 ? 6.607 -16.646 -3.576 1.00 97.81 111 ILE A O 1
ATOM 898 N N . SER A 1 112 ? 7.715 -18.278 -4.645 1.00 97.81 112 SER A N 1
ATOM 899 C CA . SER A 1 112 ? 8.146 -19.000 -3.455 1.00 97.81 112 SER A CA 1
ATOM 900 C C . SER A 1 112 ? 9.661 -18.953 -3.337 1.00 97.81 112 SER A C 1
ATOM 902 O O . SER A 1 112 ? 10.373 -19.220 -4.295 1.00 97.81 112 SER A O 1
ATOM 904 N N . ALA A 1 113 ? 10.175 -18.669 -2.145 1.00 97.62 113 ALA A N 1
ATOM 905 C CA . ALA A 1 113 ? 11.608 -18.699 -1.896 1.00 97.62 113 ALA A CA 1
ATOM 906 C C . ALA A 1 113 ? 11.915 -19.162 -0.472 1.00 97.62 113 ALA A C 1
ATOM 908 O O . ALA A 1 113 ? 11.073 -19.076 0.428 1.00 97.62 113 ALA A O 1
ATOM 909 N N . LYS A 1 114 ? 13.130 -19.664 -0.262 1.00 97.00 114 LYS A N 1
ATOM 910 C CA . LYS A 1 114 ? 13.675 -19.905 1.071 1.00 97.00 114 LYS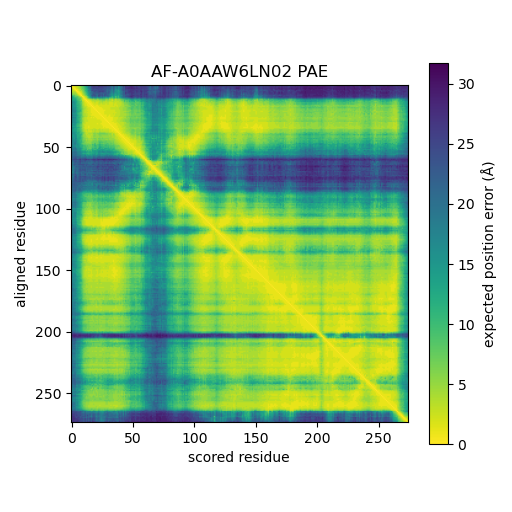 A CA 1
ATOM 911 C C . LYS A 1 114 ? 14.227 -18.598 1.634 1.00 97.00 114 LYS A C 1
ATOM 913 O O . LYS A 1 114 ? 14.950 -17.883 0.944 1.00 97.00 114 LYS A O 1
ATOM 918 N N . ILE A 1 115 ? 13.915 -18.327 2.896 1.00 94.75 115 ILE A N 1
ATOM 919 C CA . ILE A 1 115 ? 14.549 -17.269 3.684 1.00 94.75 115 ILE A CA 1
ATOM 920 C C . ILE A 1 115 ? 15.465 -17.865 4.743 1.00 94.75 115 ILE A C 1
ATOM 922 O O . ILE A 1 115 ? 15.144 -18.908 5.322 1.00 94.75 115 ILE A O 1
ATOM 926 N N . GLN A 1 116 ? 16.583 -17.194 5.014 1.00 87.50 116 GLN A N 1
ATOM 927 C CA . GLN A 1 116 ? 17.489 -17.579 6.094 1.00 87.50 116 GLN A CA 1
ATOM 928 C C . GLN A 1 116 ? 16.934 -17.104 7.446 1.00 87.50 116 GLN A C 1
ATOM 930 O O . GLN A 1 116 ? 16.778 -15.905 7.682 1.00 87.50 116 GLN A O 1
ATOM 935 N N . PHE A 1 117 ? 16.674 -18.034 8.369 1.00 80.31 117 PHE A N 1
ATOM 936 C CA . PHE A 1 117 ? 16.230 -17.738 9.731 1.00 80.31 117 PHE A CA 1
ATOM 937 C C . PHE A 1 117 ? 17.143 -18.417 10.759 1.00 80.31 117 PHE A C 1
ATOM 939 O O . PHE A 1 117 ? 16.949 -19.563 11.160 1.00 80.31 117 PHE A O 1
ATOM 946 N N . GLY A 1 118 ? 18.172 -17.693 11.207 1.00 82.00 118 GLY A N 1
ATOM 947 C CA . GLY A 1 118 ? 19.198 -18.273 12.074 1.00 82.00 118 GLY A CA 1
ATOM 948 C C . GLY A 1 118 ? 20.013 -19.313 11.306 1.00 82.00 118 GLY A C 1
ATOM 949 O O . GLY A 1 118 ? 20.623 -18.972 10.294 1.00 82.00 118 GLY A O 1
ATOM 950 N N . LYS A 1 119 ? 20.024 -20.564 11.779 1.00 83.62 119 LYS A N 1
ATOM 951 C CA . LYS A 1 119 ? 20.693 -21.687 11.096 1.00 83.62 119 LYS A CA 1
ATOM 952 C C . LYS A 1 119 ? 19.789 -22.417 10.098 1.00 83.62 119 LYS A C 1
ATOM 954 O O . LYS A 1 119 ? 20.307 -23.132 9.248 1.00 83.62 119 LYS A O 1
ATOM 959 N N . ASP A 1 120 ? 18.477 -22.204 10.171 1.00 89.12 120 ASP A N 1
ATOM 960 C CA . ASP A 1 120 ? 17.496 -22.925 9.366 1.00 89.12 120 ASP A CA 1
ATOM 961 C C . ASP A 1 120 ? 16.999 -22.074 8.194 1.00 89.12 120 ASP A C 1
ATOM 963 O O . ASP A 1 120 ? 16.935 -20.844 8.269 1.00 89.12 120 ASP A O 1
ATOM 967 N N . ALA A 1 121 ? 16.609 -22.738 7.107 1.00 92.00 121 ALA A N 1
ATOM 968 C CA . ALA A 1 121 ? 15.967 -22.104 5.965 1.00 92.00 121 ALA A CA 1
ATOM 969 C C . ALA A 1 121 ? 14.487 -22.499 5.915 1.00 92.00 121 ALA A C 1
ATOM 971 O O . ALA A 1 121 ? 14.153 -23.684 5.942 1.00 92.00 121 ALA A O 1
ATOM 972 N N . GLN A 1 122 ? 13.593 -21.517 5.795 1.00 94.06 122 GLN A N 1
ATOM 973 C CA . GLN A 1 122 ? 12.155 -21.759 5.665 1.00 94.06 122 GLN A CA 1
ATOM 974 C C . GLN A 1 122 ? 11.666 -21.308 4.289 1.00 94.06 122 GLN A C 1
ATOM 976 O O . GLN A 1 122 ? 11.927 -20.180 3.882 1.00 94.06 122 GLN A O 1
ATOM 981 N N . ARG A 1 123 ? 10.907 -22.162 3.589 1.00 96.00 123 ARG A N 1
ATOM 982 C CA . ARG A 1 123 ? 10.210 -21.773 2.356 1.00 96.00 123 ARG A CA 1
ATOM 983 C C . ARG A 1 123 ? 8.949 -20.971 2.689 1.00 96.00 123 ARG A C 1
ATOM 985 O O . ARG A 1 123 ? 8.117 -21.410 3.484 1.00 96.00 123 ARG A O 1
ATOM 992 N N . VAL A 1 124 ? 8.822 -19.795 2.086 1.00 96.25 124 VAL A N 1
ATOM 993 C CA . VAL A 1 124 ? 7.676 -18.884 2.214 1.00 96.25 124 VAL A CA 1
ATOM 994 C C . VAL A 1 124 ? 7.282 -18.355 0.830 1.00 96.25 124 VAL A C 1
ATOM 996 O O . VAL A 1 124 ? 7.957 -18.644 -0.162 1.00 96.25 124 VAL A O 1
ATOM 999 N N . LYS A 1 125 ? 6.165 -17.627 0.748 1.00 97.06 125 LYS A N 1
ATOM 1000 C CA . LYS A 1 125 ? 5.712 -16.967 -0.483 1.00 97.06 125 LYS A CA 1
ATOM 1001 C C . LYS A 1 125 ? 5.883 -15.457 -0.366 1.00 97.06 125 LYS A C 1
ATOM 1003 O O . LYS A 1 125 ? 5.715 -14.910 0.725 1.00 97.06 125 LYS A O 1
ATOM 1008 N N . PHE A 1 126 ? 6.191 -14.806 -1.480 1.00 96.56 126 PHE A N 1
ATOM 1009 C CA . PHE A 1 126 ? 6.311 -13.359 -1.590 1.00 96.56 126 PHE A CA 1
ATOM 1010 C C . PHE A 1 126 ? 5.495 -12.834 -2.758 1.00 96.56 126 PHE A C 1
ATOM 1012 O O . PHE A 1 126 ? 5.419 -13.471 -3.805 1.00 96.56 126 PHE A O 1
ATOM 1019 N N . LEU A 1 127 ? 4.958 -11.636 -2.575 1.00 95.31 127 LEU A N 1
ATOM 1020 C CA . LEU A 1 127 ? 4.334 -10.856 -3.625 1.00 95.31 127 LEU A CA 1
ATOM 1021 C C . LEU A 1 127 ? 5.234 -9.672 -3.976 1.00 95.31 127 LEU A C 1
ATOM 1023 O O . LEU A 1 127 ? 5.608 -8.895 -3.095 1.00 95.31 127 LEU A O 1
ATOM 1027 N N . SER A 1 128 ? 5.570 -9.557 -5.256 1.00 94.88 128 SER A N 1
ATOM 1028 C CA . SER A 1 128 ? 6.267 -8.424 -5.860 1.00 94.88 128 SER A CA 1
ATOM 1029 C C . SER A 1 128 ? 5.276 -7.670 -6.743 1.00 94.88 128 SER A C 1
ATOM 1031 O O . SER A 1 128 ? 4.695 -8.258 -7.656 1.00 94.88 128 SER A O 1
ATOM 1033 N N . SER A 1 129 ? 5.002 -6.404 -6.426 1.00 93.00 129 SER A N 1
ATOM 1034 C CA . SER A 1 129 ? 4.006 -5.605 -7.151 1.00 93.00 129 SER A CA 1
ATOM 1035 C C . SER A 1 129 ? 4.146 -4.111 -6.846 1.00 93.00 129 SER A C 1
ATOM 1037 O O . SER A 1 129 ? 5.078 -3.672 -6.173 1.00 93.00 129 SER A O 1
ATOM 1039 N N . PHE A 1 130 ? 3.199 -3.318 -7.342 1.00 89.25 130 PHE A N 1
ATOM 1040 C CA . PHE A 1 130 ? 3.090 -1.889 -7.099 1.00 89.25 130 PHE A CA 1
ATOM 1041 C C . PHE A 1 130 ? 1.793 -1.542 -6.374 1.00 89.25 130 PHE A C 1
ATOM 1043 O O . PHE A 1 130 ? 0.733 -2.116 -6.634 1.00 89.25 130 PHE A O 1
ATOM 1050 N N . ASP A 1 131 ? 1.846 -0.533 -5.506 1.00 86.88 131 ASP A N 1
ATO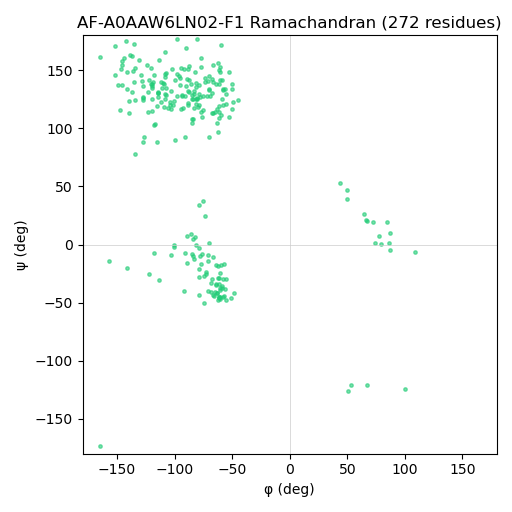M 1051 C CA . ASP A 1 131 ? 0.654 0.012 -4.870 1.00 86.88 131 ASP A CA 1
ATOM 1052 C C . ASP A 1 131 ? -0.214 0.787 -5.873 1.00 86.88 131 ASP A C 1
ATOM 1054 O O . ASP A 1 131 ? -0.036 1.983 -6.096 1.00 86.88 131 ASP A O 1
ATOM 1058 N N . ARG A 1 132 ? -1.183 0.105 -6.489 1.00 85.06 132 ARG A N 1
ATOM 1059 C CA . ARG A 1 132 ? -2.060 0.710 -7.503 1.00 85.06 132 ARG A CA 1
ATOM 1060 C C . ARG A 1 132 ? -3.076 1.719 -6.960 1.00 85.06 132 ARG A C 1
ATOM 1062 O O . ARG A 1 132 ? -3.653 2.439 -7.772 1.00 85.06 132 ARG A O 1
ATOM 1069 N N . GLN A 1 133 ? -3.303 1.784 -5.645 1.00 80.69 133 GLN A N 1
ATOM 1070 C CA . GLN A 1 133 ? -4.197 2.789 -5.055 1.00 80.69 133 GLN A CA 1
ATOM 1071 C C . GLN A 1 133 ? -3.485 4.127 -4.801 1.00 80.69 133 GLN A C 1
ATOM 1073 O O . GLN A 1 133 ? -4.147 5.135 -4.554 1.00 80.69 133 GLN A O 1
ATOM 1078 N N . GLU A 1 134 ? -2.157 4.171 -4.932 1.00 79.00 134 GLU A N 1
ATOM 1079 C CA . GLU A 1 134 ? -1.376 5.392 -4.770 1.00 79.00 134 GLU A CA 1
ATOM 1080 C C . GLU A 1 134 ? -1.093 6.102 -6.098 1.00 79.00 134 GLU A C 1
ATOM 1082 O O . GLU A 1 134 ? -0.812 5.492 -7.129 1.00 79.00 134 GLU A O 1
ATOM 1087 N N . THR A 1 135 ? -1.107 7.440 -6.074 1.00 73.19 135 THR A N 1
ATOM 1088 C CA . THR A 1 135 ? -0.782 8.261 -7.256 1.00 73.19 135 THR A CA 1
ATOM 1089 C C . THR A 1 135 ? 0.646 8.006 -7.747 1.00 73.19 135 THR A C 1
ATOM 1091 O O . THR A 1 135 ? 0.910 7.938 -8.947 1.00 73.19 135 THR A O 1
ATOM 1094 N N . ASN A 1 136 ? 1.572 7.848 -6.801 1.00 75.62 136 ASN A N 1
ATOM 1095 C CA . ASN A 1 136 ? 2.911 7.347 -7.059 1.00 75.62 136 ASN A CA 1
ATOM 1096 C C . ASN A 1 136 ? 2.903 5.873 -6.674 1.00 75.62 136 ASN A C 1
ATOM 1098 O O . ASN A 1 136 ? 3.138 5.567 -5.514 1.00 75.62 136 ASN A O 1
ATOM 1102 N N . ARG A 1 137 ? 2.585 4.978 -7.615 1.00 84.12 137 ARG A N 1
ATOM 1103 C CA . ARG A 1 137 ? 2.531 3.546 -7.303 1.00 84.12 137 ARG A CA 1
ATOM 1104 C C . ARG A 1 137 ? 3.925 3.079 -6.885 1.00 84.12 137 ARG A C 1
ATOM 1106 O O . ARG A 1 137 ? 4.822 2.981 -7.722 1.00 84.12 137 ARG A O 1
ATOM 1113 N N . LEU A 1 138 ? 4.118 2.870 -5.589 1.00 85.56 138 LEU A N 1
ATOM 1114 C CA . LEU A 1 138 ? 5.393 2.436 -5.037 1.00 85.56 138 LEU A CA 1
ATOM 1115 C C . LEU A 1 138 ? 5.535 0.932 -5.210 1.00 85.56 138 LEU A C 1
ATOM 1117 O O . LEU A 1 138 ? 4.575 0.187 -5.018 1.00 85.56 138 LEU A O 1
ATOM 1121 N N . TYR A 1 139 ? 6.739 0.505 -5.571 1.00 88.69 139 TYR A N 1
ATOM 1122 C CA . TYR A 1 139 ? 7.095 -0.904 -5.598 1.00 88.69 139 TYR A CA 1
ATOM 1123 C C . TYR A 1 139 ? 7.108 -1.470 -4.175 1.00 88.69 139 TYR A C 1
ATOM 1125 O O . TYR A 1 139 ? 7.625 -0.828 -3.258 1.00 88.69 139 TYR A O 1
ATOM 1133 N N . PHE A 1 140 ? 6.609 -2.690 -4.004 1.00 89.88 140 PHE A N 1
ATOM 1134 C CA . PHE A 1 140 ? 6.764 -3.449 -2.773 1.00 89.88 140 PHE A CA 1
ATOM 1135 C C . PHE A 1 140 ? 7.131 -4.907 -3.054 1.00 89.88 140 PHE A C 1
ATOM 1137 O O . PHE A 1 140 ? 6.721 -5.507 -4.047 1.00 89.88 140 PHE A O 1
ATOM 1144 N N . LEU A 1 141 ? 7.886 -5.477 -2.116 1.00 93.38 141 LEU A N 1
ATOM 1145 C CA . LEU A 1 141 ? 8.112 -6.909 -1.981 1.00 93.38 141 LEU A CA 1
ATOM 1146 C C . LEU A 1 141 ? 7.682 -7.298 -0.570 1.00 93.38 141 LEU A C 1
ATOM 1148 O O . LEU A 1 141 ? 8.295 -6.853 0.400 1.00 93.38 141 LEU A O 1
ATOM 1152 N N . CYS A 1 142 ? 6.632 -8.102 -0.438 1.00 92.50 142 CYS A N 1
ATOM 1153 C CA . CYS A 1 142 ? 6.129 -8.502 0.873 1.00 92.50 142 CYS A CA 1
ATOM 1154 C C . CYS A 1 142 ? 5.978 -10.013 0.993 1.00 92.50 142 CYS A C 1
ATOM 1156 O O . CYS A 1 142 ? 5.526 -10.688 0.069 1.00 92.50 142 CYS A O 1
ATOM 1158 N N . GLN A 1 143 ? 6.327 -10.544 2.162 1.00 93.81 143 GLN A N 1
ATOM 1159 C CA . GLN A 1 143 ? 6.053 -11.932 2.506 1.00 93.81 143 GLN A CA 1
ATOM 1160 C C . GLN A 1 143 ? 4.545 -12.118 2.722 1.00 93.81 143 GLN A C 1
ATOM 1162 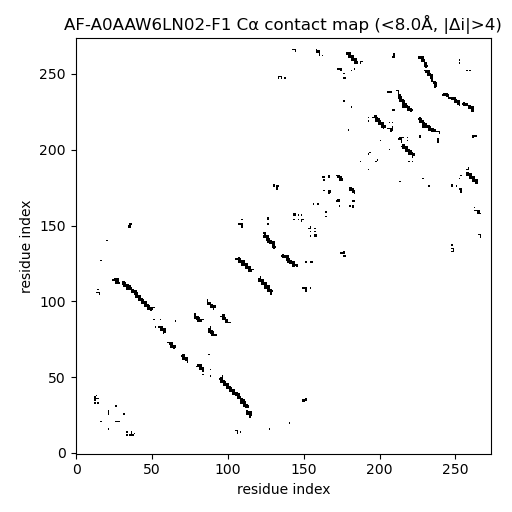O O . GLN A 1 143 ? 3.925 -11.342 3.448 1.00 93.81 143 GLN A O 1
ATOM 1167 N N . LEU A 1 144 ? 3.967 -13.165 2.139 1.00 92.75 144 LEU A N 1
ATOM 1168 C CA . LEU A 1 144 ? 2.577 -13.538 2.382 1.00 92.75 144 LEU A CA 1
ATOM 1169 C C . LEU A 1 144 ? 2.420 -14.248 3.740 1.00 92.75 144 LEU A C 1
ATOM 1171 O O . LEU A 1 144 ? 3.348 -14.937 4.195 1.00 92.75 144 LEU A O 1
ATOM 1175 N N . PRO A 1 145 ? 1.237 -14.165 4.380 1.00 91.31 145 PRO A N 1
ATOM 1176 C CA . PRO A 1 145 ? 0.884 -15.099 5.444 1.00 91.31 145 PRO A CA 1
ATOM 1177 C C . PRO A 1 145 ? 0.893 -16.544 4.917 1.00 91.31 145 PRO A C 1
ATOM 1179 O O . PRO A 1 145 ? 1.024 -16.800 3.719 1.00 91.31 145 PRO A O 1
ATOM 1182 N N . ARG A 1 146 ? 0.762 -17.534 5.809 1.00 91.12 146 ARG A N 1
ATOM 1183 C CA . ARG A 1 146 ? 0.627 -18.932 5.370 1.00 91.12 146 ARG A CA 1
ATOM 1184 C C . ARG A 1 146 ? -0.643 -19.064 4.528 1.00 91.12 146 ARG A C 1
ATOM 1186 O O . ARG A 1 146 ? -1.737 -18.995 5.070 1.00 91.12 146 ARG A O 1
ATOM 1193 N N . THR A 1 147 ? -0.472 -19.251 3.223 1.00 93.25 147 THR A N 1
ATOM 1194 C CA . THR A 1 147 ? -1.566 -19.277 2.249 1.00 93.25 147 THR A CA 1
ATOM 1195 C C . THR A 1 147 ? -1.341 -20.336 1.172 1.00 93.25 147 THR A C 1
ATOM 1197 O O . THR A 1 147 ? -0.206 -20.632 0.772 1.00 93.25 147 THR A O 1
ATOM 1200 N N . ALA A 1 148 ? -2.447 -20.884 0.672 1.00 95.75 148 ALA A N 1
ATOM 1201 C CA . ALA A 1 148 ? -2.468 -21.772 -0.481 1.00 95.75 148 ALA A CA 1
ATOM 1202 C C . ALA A 1 148 ? -2.335 -21.022 -1.818 1.00 95.75 148 ALA A C 1
ATOM 1204 O O . ALA A 1 148 ? -2.071 -21.684 -2.810 1.00 95.75 148 ALA A O 1
ATOM 1205 N N . ALA A 1 149 ? -2.417 -19.682 -1.839 1.00 96.12 149 ALA A N 1
ATOM 1206 C CA . ALA A 1 149 ? -2.393 -18.857 -3.054 1.00 96.12 149 ALA A CA 1
ATOM 1207 C C . ALA A 1 149 ? -1.310 -19.280 -4.060 1.00 96.12 149 ALA A C 1
ATOM 1209 O O . ALA A 1 149 ? -0.130 -19.356 -3.702 1.00 96.12 149 ALA A O 1
ATOM 1210 N N . VAL A 1 150 ? -1.719 -19.558 -5.296 1.00 96.69 150 VAL A N 1
ATOM 1211 C CA . VAL A 1 150 ? -0.827 -19.890 -6.423 1.00 96.69 150 VAL A CA 1
ATOM 1212 C C . VAL A 1 150 ? -0.931 -18.883 -7.564 1.00 96.69 150 VAL A C 1
ATOM 1214 O O . VAL A 1 150 ? -0.110 -18.933 -8.466 1.00 96.69 150 VAL A O 1
ATOM 1217 N N . THR A 1 151 ? -1.882 -17.951 -7.492 1.00 96.56 151 THR A N 1
ATOM 1218 C CA . THR A 1 151 ? -2.051 -16.849 -8.445 1.00 96.56 151 THR A CA 1
ATOM 1219 C C . THR A 1 151 ? -1.765 -15.506 -7.778 1.00 96.56 151 THR A C 1
ATOM 1221 O O . THR A 1 151 ? -1.836 -15.369 -6.549 1.00 96.56 151 THR A O 1
ATOM 1224 N N . PHE A 1 152 ? -1.455 -14.495 -8.583 1.00 94.19 152 PHE A N 1
ATOM 1225 C CA . PHE A 1 152 ? -1.287 -13.121 -8.132 1.00 94.19 152 PHE A CA 1
ATOM 1226 C C . PHE A 1 152 ? -2.545 -12.587 -7.428 1.00 94.19 152 PHE A C 1
ATOM 1228 O O . PHE A 1 152 ? -2.443 -11.964 -6.370 1.00 94.19 152 PHE A O 1
ATOM 1235 N N . GLU A 1 153 ? -3.728 -12.839 -7.988 1.00 94.12 153 GLU A N 1
ATOM 1236 C CA . GLU A 1 153 ? -5.014 -12.414 -7.432 1.00 94.12 153 GLU A CA 1
ATOM 1237 C C . GLU A 1 153 ? -5.252 -13.023 -6.047 1.00 94.12 153 GLU A C 1
ATOM 1239 O O . GLU A 1 153 ? -5.553 -12.289 -5.102 1.00 94.12 153 GLU A O 1
ATOM 1244 N N . ASP A 1 154 ? -5.025 -14.332 -5.892 1.00 95.06 154 ASP A N 1
ATOM 1245 C CA . ASP A 1 154 ? -5.157 -15.008 -4.597 1.00 95.06 154 ASP A CA 1
ATOM 1246 C C . ASP A 1 154 ? -4.140 -14.479 -3.578 1.00 95.06 154 ASP A C 1
ATOM 1248 O O . ASP A 1 154 ? -4.419 -14.405 -2.381 1.00 95.06 154 ASP A O 1
ATOM 1252 N N . ALA A 1 155 ? -2.936 -14.120 -4.033 1.00 94.62 155 ALA A N 1
ATOM 1253 C CA . ALA A 1 155 ? -1.901 -13.556 -3.176 1.00 94.62 155 ALA A CA 1
ATOM 1254 C C . ALA A 1 155 ? -2.262 -12.150 -2.681 1.00 94.62 155 ALA A C 1
ATOM 1256 O O . ALA A 1 155 ? -2.046 -11.851 -1.506 1.00 94.62 155 ALA A O 1
ATOM 1257 N N . ILE A 1 156 ? -2.833 -11.304 -3.546 1.00 91.62 156 ILE A N 1
ATOM 1258 C CA . ILE A 1 156 ? -3.377 -9.996 -3.159 1.00 91.62 156 ILE A CA 1
ATOM 1259 C C . ILE A 1 156 ? -4.506 -10.172 -2.144 1.00 91.62 156 ILE A C 1
ATOM 1261 O O . ILE A 1 156 ? -4.532 -9.465 -1.137 1.00 91.62 156 ILE A O 1
ATOM 1265 N N . GLU A 1 157 ? -5.415 -11.118 -2.380 1.00 92.06 157 GLU A N 1
ATOM 1266 C CA . GLU A 1 157 ? -6.520 -11.397 -1.464 1.00 92.06 157 GLU A CA 1
ATOM 1267 C C . GLU A 1 157 ? -6.011 -11.893 -0.106 1.00 92.06 157 GLU A C 1
ATOM 1269 O O . GLU A 1 157 ? -6.447 -11.412 0.936 1.00 92.06 157 GLU A O 1
ATOM 1274 N N . ALA A 1 158 ? -5.002 -12.767 -0.097 1.00 92.25 158 ALA A N 1
ATOM 1275 C CA . ALA A 1 158 ? -4.395 -13.285 1.127 1.00 92.25 158 ALA A CA 1
ATOM 1276 C C . ALA A 1 158 ? -3.696 -12.213 1.987 1.00 92.25 158 ALA A C 1
ATOM 1278 O O . ALA A 1 158 ? -3.416 -12.465 3.159 1.00 92.25 158 ALA A O 1
ATOM 1279 N N . LEU A 1 159 ? -3.384 -11.037 1.431 1.00 90.56 159 LEU A N 1
ATOM 1280 C CA . LEU A 1 159 ? -2.858 -9.892 2.183 1.00 90.56 159 LEU A CA 1
ATOM 1281 C C . LEU A 1 159 ? -3.955 -9.056 2.853 1.00 90.56 159 LEU A C 1
ATOM 1283 O O . LEU A 1 159 ? -3.648 -8.180 3.665 1.00 90.56 159 LEU A O 1
ATOM 1287 N N . LYS A 1 160 ? -5.227 -9.260 2.505 1.00 91.62 160 LYS A N 1
ATOM 1288 C CA . LYS A 1 160 ? -6.322 -8.487 3.084 1.00 91.62 160 LYS A CA 1
ATOM 1289 C C . LYS A 1 160 ? -6.679 -9.049 4.464 1.00 91.62 160 LYS A C 1
ATOM 1291 O O . LYS A 1 160 ? -7.001 -10.226 4.584 1.00 91.62 160 LYS A O 1
ATOM 1296 N N . PRO A 1 161 ? -6.675 -8.215 5.517 1.00 91.56 161 PRO A N 1
ATOM 1297 C CA . PRO A 1 161 ? -7.256 -8.591 6.801 1.00 91.56 161 PRO A CA 1
ATOM 1298 C C . PRO A 1 161 ? -8.761 -8.882 6.678 1.00 91.56 161 PRO A C 1
ATOM 1300 O O . PRO A 1 161 ? -9.441 -8.212 5.901 1.00 91.56 161 PRO A O 1
ATOM 1303 N N . ASP A 1 162 ? -9.314 -9.766 7.517 1.00 93.00 162 ASP A N 1
ATOM 1304 C CA . ASP A 1 162 ? -10.745 -10.130 7.487 1.00 93.00 162 ASP A CA 1
ATOM 1305 C C . ASP A 1 162 ? -11.711 -8.925 7.442 1.00 93.00 162 ASP A C 1
ATOM 1307 O O . ASP A 1 162 ? -12.658 -8.952 6.651 1.00 93.00 162 ASP A O 1
ATOM 1311 N N . PRO A 1 163 ? -11.499 -7.823 8.205 1.00 94.75 163 PRO A N 1
ATOM 1312 C CA . PRO A 1 163 ? -12.374 -6.652 8.113 1.00 94.75 163 PRO A CA 1
ATOM 1313 C C . PRO A 1 163 ? -12.389 -5.984 6.731 1.00 94.75 163 PRO A C 1
ATOM 1315 O O . PRO A 1 163 ? -13.385 -5.358 6.372 1.00 94.75 163 PRO A O 1
ATOM 1318 N N . VAL A 1 164 ? -11.295 -6.086 5.970 1.00 95.50 164 VAL A N 1
ATOM 1319 C CA . VAL A 1 164 ? -11.185 -5.552 4.605 1.00 95.50 164 VAL A CA 1
ATOM 1320 C C . VAL A 1 164 ? -11.971 -6.434 3.644 1.00 95.50 164 VAL A C 1
ATOM 1322 O O . VAL A 1 164 ? -12.833 -5.914 2.941 1.00 95.50 164 VAL A O 1
ATOM 1325 N N . VAL A 1 165 ? -11.743 -7.752 3.684 1.00 94.25 165 VAL A N 1
ATOM 1326 C CA . VAL A 1 165 ? -12.461 -8.738 2.855 1.00 94.25 165 VAL A CA 1
ATOM 1327 C C . VAL A 1 165 ? -13.971 -8.612 3.058 1.00 94.25 165 VAL A C 1
ATOM 1329 O O . VAL A 1 165 ? -14.732 -8.485 2.099 1.00 94.25 165 VAL A O 1
ATOM 1332 N N . LEU A 1 166 ? -14.416 -8.553 4.319 1.00 95.06 166 LEU A N 1
ATOM 1333 C CA . LEU A 1 166 ? -15.828 -8.384 4.655 1.00 95.06 166 LEU A CA 1
ATOM 1334 C C . LEU A 1 166 ? -16.396 -7.072 4.097 1.00 95.06 166 LEU A C 1
ATOM 1336 O O . LEU A 1 166 ? -17.492 -7.058 3.543 1.00 95.06 166 LEU A O 1
ATOM 1340 N N . ALA A 1 167 ? -15.675 -5.960 4.243 1.00 95.94 167 ALA A N 1
ATOM 1341 C CA . ALA A 1 167 ? -16.151 -4.661 3.783 1.00 95.94 167 ALA A CA 1
ATOM 1342 C C . ALA A 1 167 ? -16.269 -4.586 2.256 1.00 95.94 167 ALA A C 1
ATOM 1344 O O . ALA A 1 167 ? -17.279 -4.088 1.753 1.00 95.94 167 ALA A O 1
ATOM 1345 N N . GLU A 1 168 ? -15.279 -5.100 1.528 1.00 95.38 168 GLU A N 1
ATOM 1346 C CA . GLU A 1 168 ? -15.315 -5.169 0.066 1.00 95.38 168 GLU A CA 1
ATOM 1347 C C . GLU A 1 168 ? -16.427 -6.105 -0.423 1.00 95.38 168 GLU A C 1
ATOM 1349 O O . GLU A 1 168 ? -17.177 -5.730 -1.324 1.00 95.38 168 GLU A O 1
ATOM 1354 N N . GLY A 1 169 ? -16.632 -7.252 0.237 1.00 95.31 169 GLY A N 1
ATOM 1355 C CA . GLY A 1 169 ? -17.759 -8.154 -0.032 1.00 95.31 169 GLY A CA 1
ATOM 1356 C C . GLY A 1 169 ? -19.136 -7.512 0.200 1.00 95.31 169 GLY A C 1
ATOM 1357 O O . GLY A 1 169 ? -20.117 -7.889 -0.434 1.00 95.31 169 GLY A O 1
ATOM 1358 N N . MET A 1 170 ? -19.216 -6.485 1.053 1.00 95.88 170 MET A N 1
ATOM 1359 C CA . MET A 1 170 ? -20.408 -5.645 1.237 1.00 95.88 170 MET A CA 1
ATOM 1360 C C . MET A 1 170 ? -20.503 -4.480 0.231 1.00 95.88 170 MET A C 1
ATOM 1362 O O . MET A 1 170 ? -21.325 -3.579 0.419 1.00 95.88 170 MET A O 1
ATOM 1366 N N . GLY A 1 171 ? -19.646 -4.441 -0.793 1.00 95.62 171 GLY A N 1
ATOM 1367 C CA . GLY A 1 171 ? -19.602 -3.378 -1.799 1.00 95.62 171 GLY A CA 1
ATOM 1368 C C . GLY A 1 171 ? -19.038 -2.052 -1.283 1.00 95.62 171 GLY A C 1
ATOM 1369 O O . GLY A 1 171 ? -19.306 -1.000 -1.864 1.00 95.62 171 GLY A O 1
ATOM 1370 N N . ARG A 1 172 ? -18.290 -2.058 -0.171 1.00 95.12 172 ARG A N 1
ATOM 1371 C CA . ARG A 1 172 ? -17.683 -0.839 0.378 1.00 95.12 172 ARG A CA 1
ATOM 1372 C C . ARG A 1 172 ? -16.296 -0.622 -0.207 1.00 95.12 172 ARG A C 1
ATOM 1374 O O . ARG A 1 172 ? -15.472 -1.527 -0.236 1.00 95.12 172 ARG A O 1
ATOM 1381 N N . THR A 1 173 ? -16.002 0.619 -0.579 1.00 94.56 173 THR A N 1
ATOM 1382 C CA . THR A 1 173 ? -14.656 1.017 -0.999 1.00 94.56 173 THR A CA 1
ATOM 1383 C C . THR A 1 173 ? -13.746 1.185 0.216 1.00 94.56 173 THR A C 1
ATOM 1385 O O . THR A 1 173 ? -13.939 2.095 1.024 1.00 94.56 173 THR A O 1
ATOM 1388 N N . VAL A 1 174 ? -12.736 0.325 0.335 1.00 95.38 174 VAL A N 1
ATOM 1389 C CA . VAL A 1 174 ? -11.677 0.443 1.345 1.00 95.38 174 VAL A CA 1
ATOM 1390 C C . VAL A 1 174 ? -10.553 1.319 0.794 1.00 95.38 174 VAL A C 1
ATOM 1392 O O . VAL A 1 174 ? -10.100 1.131 -0.333 1.00 95.38 174 VAL A O 1
ATOM 1395 N N . THR A 1 175 ? -10.105 2.295 1.586 1.00 94.69 175 THR A N 1
ATOM 1396 C CA . THR A 1 175 ? -8.932 3.113 1.233 1.00 94.69 175 THR A CA 1
ATOM 1397 C C . THR A 1 175 ? -7.668 2.417 1.733 1.00 94.69 175 THR A C 1
ATOM 1399 O O . THR A 1 175 ? -7.624 2.039 2.903 1.00 94.69 175 THR A O 1
ATOM 1402 N N . ARG A 1 176 ? -6.640 2.281 0.892 1.00 91.81 176 ARG A N 1
ATOM 1403 C CA . ARG A 1 176 ? -5.336 1.712 1.258 1.00 91.81 176 ARG A CA 1
ATOM 1404 C C . ARG A 1 176 ? -4.201 2.695 0.991 1.00 91.81 176 ARG A C 1
ATOM 1406 O O . ARG A 1 176 ? -4.232 3.381 -0.025 1.00 91.81 176 ARG A O 1
ATOM 1413 N N . GLN A 1 177 ? -3.219 2.712 1.887 1.00 89.31 177 GLN A N 1
ATOM 1414 C CA . GLN A 1 177 ? -1.938 3.406 1.737 1.00 89.31 177 GLN A CA 1
ATOM 1415 C C . GLN A 1 177 ? -0.844 2.491 2.302 1.00 89.31 177 GLN A C 1
ATOM 1417 O O . GLN A 1 177 ? -0.856 2.194 3.499 1.00 89.31 177 GLN A O 1
ATOM 1422 N N . GLY A 1 178 ? 0.046 1.981 1.450 1.00 86.50 178 GLY A N 1
ATOM 1423 C CA . GLY A 1 178 ? 1.043 0.985 1.843 1.00 86.50 178 GLY A CA 1
ATOM 1424 C C . GLY A 1 178 ? 0.430 -0.245 2.534 1.00 86.50 178 GLY A C 1
ATOM 1425 O O . GLY A 1 178 ? -0.411 -0.951 1.967 1.00 86.50 178 GLY A O 1
ATOM 1426 N N . ASP A 1 179 ? 0.859 -0.505 3.772 1.00 86.25 179 ASP A N 1
ATOM 1427 C CA . ASP A 1 179 ? 0.407 -1.617 4.619 1.00 86.25 179 ASP A CA 1
ATOM 1428 C C . ASP A 1 179 ? -0.817 -1.286 5.497 1.00 86.25 179 ASP A C 1
ATOM 1430 O O . ASP A 1 179 ? -1.221 -2.111 6.324 1.00 86.25 179 ASP A O 1
ATOM 1434 N N . MET A 1 180 ? -1.424 -0.110 5.309 1.00 92.19 180 MET A N 1
ATOM 1435 C CA . MET A 1 180 ? -2.566 0.373 6.082 1.00 92.19 180 MET A CA 1
ATOM 1436 C C . MET A 1 180 ? -3.856 0.380 5.266 1.00 92.19 180 MET A C 1
ATOM 1438 O O . MET A 1 180 ? -3.898 0.838 4.125 1.00 92.19 180 MET A O 1
ATOM 1442 N N . PHE A 1 181 ? -4.940 -0.049 5.907 1.00 94.94 181 PHE A N 1
ATOM 1443 C CA . PHE A 1 181 ? -6.299 -0.023 5.383 1.00 94.94 181 PHE A CA 1
ATOM 1444 C C . PHE A 1 181 ? -7.196 0.846 6.264 1.00 94.94 181 PHE A C 1
ATOM 1446 O O . PHE A 1 181 ? -7.135 0.794 7.495 1.00 94.94 181 PHE A O 1
ATOM 1453 N N . ALA A 1 182 ? -8.072 1.614 5.624 1.00 97.00 182 ALA A N 1
ATOM 1454 C CA . ALA A 1 182 ? -9.137 2.378 6.253 1.00 97.00 182 ALA A CA 1
ATOM 1455 C C . ALA A 1 182 ? -10.493 1.861 5.757 1.00 97.00 182 ALA A C 1
ATOM 1457 O O . ALA A 1 182 ? -10.926 2.146 4.636 1.00 97.00 182 ALA A O 1
ATOM 1458 N N . VAL A 1 183 ? -11.158 1.091 6.618 1.00 97.94 183 VAL A N 1
ATOM 1459 C CA . VAL A 1 183 ? -12.432 0.420 6.340 1.00 97.94 183 VAL A CA 1
ATOM 1460 C C . VAL A 1 183 ? -13.598 1.307 6.788 1.00 97.94 183 VAL A C 1
ATOM 1462 O O . VAL A 1 183 ? -13.710 1.585 7.983 1.00 97.94 183 VAL A O 1
ATOM 1465 N N . PRO A 1 184 ? -14.488 1.765 5.891 1.00 97.94 184 PRO A N 1
ATOM 1466 C CA . PRO A 1 184 ? -15.525 2.732 6.246 1.00 97.94 184 PRO A CA 1
ATOM 1467 C C . PRO A 1 184 ? -16.617 2.136 7.149 1.00 97.94 184 PRO A C 1
ATOM 1469 O O . PRO A 1 184 ? -17.195 1.082 6.858 1.00 97.94 184 PRO A O 1
ATOM 1472 N N . ILE A 1 185 ? -16.962 2.874 8.210 1.00 97.19 185 ILE A N 1
ATOM 1473 C CA . ILE A 1 185 ? -18.056 2.573 9.142 1.00 97.19 185 ILE A CA 1
ATOM 1474 C C . ILE A 1 185 ? -19.119 3.679 9.041 1.00 97.19 185 ILE A C 1
ATOM 1476 O O . ILE A 1 185 ? -19.103 4.671 9.767 1.00 97.19 185 ILE A O 1
ATOM 1480 N N . THR A 1 186 ? -20.064 3.511 8.115 1.00 90.44 186 THR A N 1
ATOM 1481 C CA . THR A 1 186 ? -20.980 4.575 7.652 1.00 90.44 186 THR A CA 1
ATOM 1482 C C . THR A 1 186 ? -21.914 5.159 8.715 1.00 90.44 186 THR A C 1
ATOM 1484 O O . THR A 1 186 ? -22.293 6.321 8.611 1.00 90.44 186 THR A O 1
ATOM 1487 N N . LYS A 1 187 ? -22.290 4.388 9.741 1.00 93.69 187 LYS A N 1
ATOM 1488 C CA . LYS A 1 187 ? -23.212 4.833 10.806 1.00 93.69 187 LYS A CA 1
ATOM 1489 C C . LYS A 1 187 ? -22.514 5.239 12.104 1.00 93.69 187 LYS A C 1
ATOM 1491 O O . LYS A 1 187 ? -23.190 5.619 13.052 1.00 93.69 187 LYS A O 1
ATOM 1496 N N . LEU A 1 188 ? -21.187 5.147 12.165 1.00 96.69 188 LEU A N 1
ATOM 1497 C CA . LEU A 1 188 ? -20.437 5.470 13.373 1.00 96.69 188 LEU A CA 1
ATOM 1498 C C . LEU A 1 188 ? -20.242 6.980 13.483 1.00 96.69 188 LEU A C 1
ATOM 1500 O O . LEU A 1 188 ? -19.699 7.616 12.579 1.00 96.69 188 LEU A O 1
ATOM 1504 N N . THR A 1 189 ? -20.655 7.560 14.606 1.00 97.25 189 THR A N 1
ATOM 1505 C CA . THR A 1 189 ? -20.483 8.988 14.877 1.00 97.25 189 THR A CA 1
ATOM 1506 C C . THR A 1 189 ? -19.423 9.242 15.946 1.00 97.25 189 THR A C 1
ATOM 1508 O O . THR A 1 189 ? -19.035 8.364 16.716 1.00 97.25 189 THR A O 1
ATOM 1511 N N . LYS A 1 190 ? -18.973 10.502 16.049 1.00 96.88 190 LYS A N 1
ATOM 1512 C CA . LYS A 1 190 ? -18.095 10.926 17.151 1.00 96.88 190 LYS A CA 1
ATOM 1513 C C . LYS A 1 190 ? -18.760 10.697 18.515 1.00 96.88 190 LYS A C 1
ATOM 1515 O O . LYS A 1 190 ? -18.075 10.319 19.456 1.00 96.88 190 LYS A O 1
ATOM 1520 N N . ARG A 1 191 ? -20.080 10.911 18.615 1.00 97.38 191 ARG A N 1
ATOM 1521 C CA . ARG A 1 191 ? -20.844 10.719 19.856 1.00 97.38 191 ARG A CA 1
ATOM 1522 C C . ARG A 1 191 ? -20.823 9.258 20.296 1.00 97.38 191 ARG A C 1
ATOM 1524 O O . ARG A 1 191 ? -20.634 9.007 21.482 1.00 97.38 191 ARG A O 1
ATOM 1531 N N . ASP A 1 192 ? -20.970 8.328 19.354 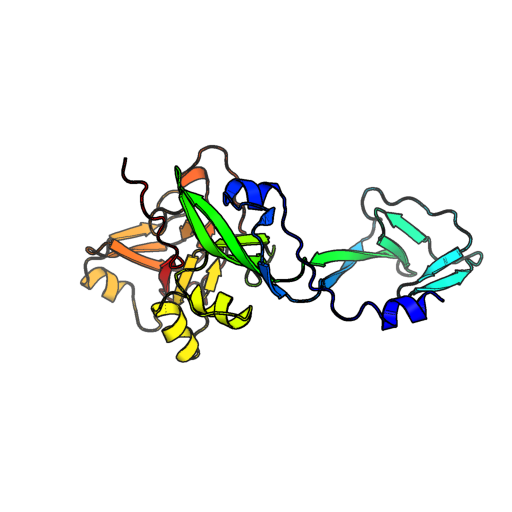1.00 98.06 192 ASP A N 1
ATOM 1532 C CA . ASP A 1 192 ? -20.909 6.890 19.639 1.00 98.06 192 ASP A CA 1
ATOM 1533 C C . ASP A 1 192 ? -19.528 6.510 20.176 1.00 98.06 192 ASP A C 1
ATOM 1535 O O . ASP A 1 192 ? -19.424 5.922 21.247 1.00 98.06 192 ASP A O 1
ATOM 1539 N N . LEU A 1 193 ? -18.464 6.962 19.504 1.00 97.81 193 LEU A N 1
ATOM 1540 C CA . LEU A 1 193 ? -17.082 6.757 19.944 1.00 97.81 193 LEU A CA 1
ATOM 1541 C C . LEU A 1 193 ? -16.821 7.337 21.345 1.00 97.81 193 LEU A C 1
ATOM 1543 O O . LEU A 1 193 ? -16.238 6.665 22.192 1.00 97.81 193 LEU A O 1
ATOM 1547 N N . THR A 1 194 ? -17.283 8.561 21.626 1.00 97.75 194 THR A N 1
ATOM 1548 C CA . THR A 1 194 ? -17.175 9.168 22.964 1.00 97.75 194 THR A CA 1
ATOM 1549 C C . THR A 1 194 ? -17.920 8.346 24.014 1.00 97.75 194 THR A C 1
ATOM 1551 O O . THR A 1 194 ? -17.370 8.095 25.082 1.00 97.75 194 THR A O 1
ATOM 1554 N N . LYS A 1 195 ? -19.147 7.896 23.716 1.00 98.06 195 LYS A N 1
ATOM 1555 C CA . LYS A 1 195 ? -19.943 7.056 24.623 1.00 98.06 195 LYS A CA 1
ATOM 1556 C C . LYS A 1 195 ? -19.242 5.727 24.923 1.00 98.06 195 LYS A C 1
ATOM 1558 O O . LYS A 1 195 ? -19.335 5.236 26.042 1.00 98.06 195 LYS A O 1
ATOM 1563 N N . SER A 1 196 ? -18.512 5.187 23.953 1.00 97.69 196 SER A N 1
ATOM 1564 C CA . SER A 1 196 ? -17.691 3.981 24.099 1.00 97.69 196 SER A CA 1
ATOM 1565 C C . SER A 1 196 ? -16.310 4.231 24.729 1.00 97.69 196 SER A C 1
ATOM 1567 O O . SER A 1 196 ? -15.496 3.313 24.792 1.00 97.69 196 SER A O 1
ATOM 1569 N N . GLY A 1 197 ? -16.024 5.448 25.205 1.00 97.81 197 GLY A N 1
ATOM 1570 C CA . GLY A 1 197 ? -14.792 5.769 25.934 1.00 97.81 197 GLY A CA 1
ATOM 1571 C C . GLY A 1 197 ? -13.582 6.099 25.056 1.00 97.81 197 GLY A C 1
ATOM 1572 O O . GLY A 1 197 ? -12.450 6.033 25.535 1.00 97.81 197 GLY A O 1
ATOM 1573 N N . ALA A 1 198 ? -13.783 6.451 23.783 1.00 97.38 198 ALA A N 1
ATOM 1574 C CA . ALA A 1 198 ? -12.683 6.795 22.889 1.00 97.38 198 ALA A CA 1
ATOM 1575 C C . ALA A 1 198 ? -11.924 8.055 23.340 1.00 97.38 198 ALA A C 1
ATOM 1577 O O . ALA A 1 198 ? -12.520 9.086 23.669 1.00 97.38 198 ALA A O 1
ATOM 1578 N N . LYS A 1 199 ? -10.592 8.005 23.248 1.00 96.06 199 LYS A N 1
ATOM 1579 C CA . LYS A 1 199 ? -9.711 9.174 23.358 1.00 96.06 199 LYS A CA 1
ATOM 1580 C C . LYS A 1 199 ? -9.424 9.727 21.967 1.00 96.06 199 LYS A C 1
ATOM 1582 O O . LYS A 1 199 ? -8.997 8.991 21.082 1.00 96.06 199 LYS A O 1
ATOM 1587 N N . PHE A 1 200 ? -9.638 11.026 21.778 1.00 95.00 200 PHE A N 1
ATOM 1588 C CA . PHE A 1 200 ? -9.463 11.678 20.481 1.00 95.00 200 PHE A CA 1
ATOM 1589 C C . PHE A 1 200 ? -8.120 12.392 20.393 1.00 95.00 200 PHE A C 1
ATOM 1591 O O . PHE A 1 200 ? -7.676 13.034 21.342 1.00 95.00 200 PHE A O 1
ATOM 1598 N N . SER A 1 201 ? -7.494 12.325 19.226 1.00 91.69 201 SER A N 1
ATOM 1599 C CA . SER A 1 201 ? -6.269 13.050 18.911 1.00 91.69 201 SER A CA 1
ATOM 1600 C C . SER A 1 201 ?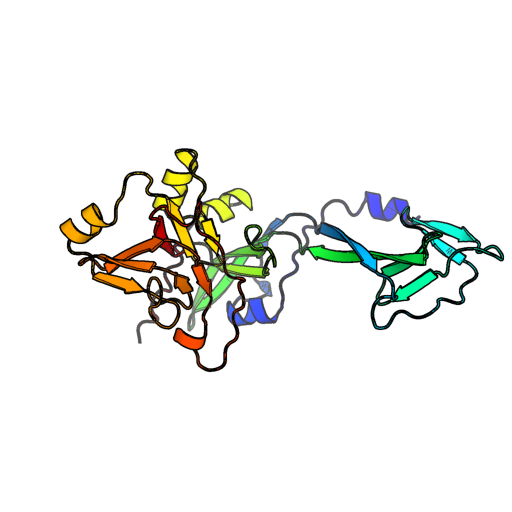 -6.392 13.690 17.536 1.00 91.69 201 SER A C 1
ATOM 1602 O O . SER A 1 201 ? -6.667 13.015 16.545 1.00 91.69 201 SER A O 1
ATOM 1604 N N . LEU A 1 202 ? -6.195 15.006 17.477 1.00 85.25 202 LEU A N 1
ATOM 1605 C CA . LEU A 1 202 ? -6.012 15.727 16.221 1.00 85.25 202 LEU A CA 1
ATOM 1606 C C . LEU A 1 202 ? -4.562 15.536 15.799 1.00 85.25 202 LEU A C 1
ATOM 1608 O O . LEU A 1 202 ? -3.656 15.815 16.584 1.00 85.25 202 LEU A O 1
ATOM 1612 N N . SER A 1 203 ? -4.317 15.069 14.581 1.00 66.81 203 SER A N 1
ATOM 1613 C CA . SER A 1 203 ? -2.946 14.852 14.135 1.00 66.81 203 SER A CA 1
ATOM 1614 C C . SER A 1 203 ? -2.669 15.537 12.808 1.00 66.81 203 SER A C 1
ATOM 1616 O O . SER A 1 203 ? -2.713 14.968 11.721 1.00 66.81 203 SER A O 1
ATOM 1618 N N . ALA A 1 204 ? -2.251 16.794 12.942 1.00 52.19 204 ALA A N 1
ATOM 1619 C CA . ALA A 1 204 ? -1.288 17.370 12.022 1.00 52.19 204 ALA A CA 1
ATOM 1620 C C . ALA A 1 204 ? 0.166 17.039 12.424 1.00 52.19 204 ALA A C 1
ATOM 1622 O O . ALA A 1 204 ? 1.052 17.317 11.618 1.00 52.19 204 ALA A O 1
ATOM 1623 N N . LYS A 1 205 ? 0.467 16.431 13.598 1.00 56.06 205 LYS A N 1
ATOM 1624 C CA . LYS A 1 205 ? 1.872 16.314 14.062 1.00 56.06 205 LYS A CA 1
ATOM 1625 C C . LYS A 1 205 ? 2.396 15.046 14.773 1.00 56.06 205 LYS A C 1
ATOM 1627 O O . LYS A 1 205 ? 3.616 14.932 14.722 1.00 56.06 205 LYS A O 1
ATOM 1632 N N . SER A 1 206 ? 1.653 14.105 15.393 1.00 70.12 206 SER A N 1
ATOM 1633 C CA . SER A 1 206 ? 2.386 13.134 16.267 1.00 70.12 206 SER A CA 1
ATOM 1634 C C . SER A 1 206 ? 1.810 11.754 16.615 1.00 70.12 206 SER A C 1
ATOM 1636 O O . SER A 1 206 ? 2.576 10.950 17.134 1.00 70.12 206 SER A O 1
ATOM 1638 N N . VAL A 1 207 ? 0.527 11.433 16.407 1.00 86.56 207 VAL A N 1
ATOM 1639 C CA . VAL A 1 207 ? 0.001 10.140 16.909 1.00 86.56 207 VAL A CA 1
ATOM 1640 C C . VAL A 1 207 ? 0.066 9.065 15.819 1.00 86.56 207 VAL A C 1
ATOM 1642 O O . VAL A 1 207 ? -0.609 9.231 14.797 1.00 86.56 207 VAL A O 1
ATOM 1645 N N . PRO A 1 208 ? 0.847 7.984 16.003 1.00 89.69 208 PRO A N 1
ATOM 1646 C CA . PRO A 1 208 ? 0.954 6.921 15.014 1.00 89.69 208 PRO A CA 1
ATOM 1647 C C . PRO A 1 208 ? -0.307 6.051 14.987 1.00 89.69 208 PRO A C 1
ATOM 1649 O O . PRO A 1 208 ? -0.869 5.693 16.029 1.00 89.69 208 PRO A O 1
ATOM 1652 N N . LEU A 1 209 ? -0.721 5.668 13.781 1.00 91.06 209 LEU A N 1
ATOM 1653 C CA . LEU A 1 209 ? -1.754 4.671 13.555 1.00 91.06 209 LEU A CA 1
ATOM 1654 C C . LEU A 1 209 ? -1.173 3.288 13.827 1.00 91.06 209 LEU A C 1
ATOM 1656 O O . LEU A 1 209 ? -0.257 2.861 13.127 1.00 91.06 209 LEU A O 1
ATOM 1660 N N . ILE A 1 210 ? -1.687 2.600 14.847 1.00 89.31 210 ILE A N 1
ATOM 1661 C CA . ILE A 1 210 ? -1.316 1.218 15.211 1.00 89.31 210 ILE A CA 1
ATOM 1662 C C . ILE A 1 210 ? 0.218 1.040 15.305 1.00 89.31 210 ILE A C 1
ATOM 1664 O O . ILE A 1 210 ? 0.791 0.048 14.861 1.00 89.31 210 ILE A O 1
ATOM 1668 N N . GLY A 1 211 ? 0.912 2.049 15.847 1.00 83.75 211 GLY A N 1
ATOM 1669 C CA . GLY A 1 211 ? 2.371 2.029 16.014 1.00 83.75 211 GLY A CA 1
ATOM 1670 C C . GLY A 1 211 ? 3.179 2.046 14.709 1.00 83.75 211 GLY A C 1
ATOM 1671 O O . GLY A 1 211 ? 4.334 1.630 14.708 1.00 83.75 211 GLY A O 1
ATOM 1672 N N . THR A 1 212 ? 2.587 2.488 13.598 1.00 87.19 212 THR A N 1
ATOM 1673 C CA . THR A 1 212 ? 3.260 2.609 12.296 1.00 87.19 212 THR A CA 1
ATOM 1674 C C . THR A 1 212 ? 3.742 4.037 12.022 1.00 87.19 212 THR A C 1
ATOM 1676 O O . THR A 1 212 ? 3.475 4.964 12.787 1.00 87.19 212 THR A O 1
ATOM 1679 N N . SER A 1 213 ? 4.422 4.231 10.891 1.00 88.88 213 SER A N 1
ATOM 1680 C CA . SER A 1 213 ? 4.756 5.550 10.345 1.00 88.88 213 SER A CA 1
ATOM 1681 C C . SER A 1 213 ? 3.536 6.313 9.810 1.00 88.88 213 SER A C 1
ATOM 1683 O O . SER A 1 213 ? 3.701 7.423 9.315 1.00 88.88 213 SER A O 1
ATOM 1685 N N . HIS A 1 214 ? 2.316 5.776 9.884 1.00 91.88 214 HIS A N 1
ATOM 1686 C CA . HIS A 1 214 ? 1.116 6.455 9.396 1.00 91.88 214 HIS A CA 1
ATOM 1687 C C . HIS A 1 214 ? 0.430 7.276 10.490 1.00 91.88 214 HIS A C 1
ATOM 1689 O O . HIS A 1 214 ? 0.481 6.951 11.671 1.00 91.88 214 HIS A O 1
ATOM 1695 N N . THR A 1 215 ? -0.251 8.351 10.106 1.00 94.06 215 THR A N 1
ATOM 1696 C CA . THR A 1 215 ? -1.133 9.138 10.977 1.00 94.06 215 THR A CA 1
ATOM 1697 C C . THR A 1 215 ? -2.369 9.607 10.205 1.00 94.06 215 THR A C 1
ATOM 1699 O O . THR A 1 215 ? -2.465 9.387 9.000 1.00 94.06 215 THR A O 1
ATOM 1702 N N . ALA A 1 216 ? -3.327 10.258 10.863 1.00 94.94 216 ALA A N 1
ATOM 1703 C CA . ALA A 1 216 ? -4.526 10.781 10.212 1.00 94.94 216 ALA A CA 1
ATOM 1704 C C . ALA A 1 216 ? -4.995 12.109 10.811 1.00 94.94 216 ALA A C 1
ATOM 1706 O O . ALA A 1 216 ? -4.666 12.424 11.948 1.00 94.94 216 ALA A O 1
ATOM 1707 N N . THR A 1 217 ? -5.812 12.872 10.077 1.00 95.06 217 THR A N 1
ATOM 1708 C CA . THR A 1 217 ? -6.334 14.175 10.537 1.00 95.06 217 THR A CA 1
ATOM 1709 C C . THR A 1 217 ? -6.968 14.095 11.928 1.00 95.06 217 THR A C 1
ATOM 1711 O O . THR A 1 217 ? -6.689 14.9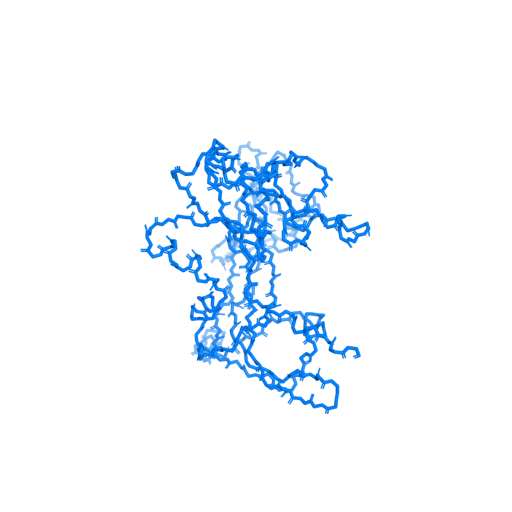35 12.788 1.00 95.06 217 THR A O 1
ATOM 1714 N N . LEU A 1 218 ? -7.802 13.081 12.158 1.00 95.38 218 LEU A N 1
ATOM 1715 C CA . LEU A 1 218 ? -8.393 12.800 13.457 1.00 95.38 218 LEU A CA 1
ATOM 1716 C C . LEU A 1 218 ? -8.360 11.300 13.731 1.00 95.38 218 LEU A C 1
ATOM 1718 O O . LEU A 1 218 ? -8.797 10.510 12.896 1.00 95.38 218 LEU A O 1
ATOM 1722 N N . ILE A 1 219 ? -7.879 10.943 14.919 1.00 96.12 219 ILE A N 1
ATOM 1723 C CA . ILE A 1 219 ? -7.770 9.571 15.413 1.00 96.12 219 ILE A CA 1
ATOM 1724 C C . ILE A 1 219 ? -8.619 9.448 16.679 1.00 96.12 219 ILE A C 1
ATOM 1726 O O . ILE A 1 219 ? -8.620 10.345 17.525 1.00 96.12 219 ILE A O 1
ATOM 1730 N N . ALA A 1 220 ? -9.345 8.345 16.799 1.00 96.88 220 ALA A N 1
ATOM 1731 C CA . ALA A 1 220 ? -10.052 7.928 17.997 1.00 96.88 220 ALA A CA 1
ATOM 1732 C C . ALA A 1 220 ? -9.497 6.570 18.438 1.00 96.88 220 ALA A C 1
ATOM 1734 O O . ALA A 1 220 ? -9.639 5.582 17.721 1.00 96.88 220 ALA A O 1
ATOM 1735 N N . THR A 1 221 ? -8.866 6.536 19.609 1.00 96.69 221 THR A N 1
ATOM 1736 C CA . THR A 1 221 ? -8.317 5.316 20.208 1.00 96.69 221 THR A CA 1
ATOM 1737 C C . THR A 1 221 ? -9.268 4.818 21.283 1.00 96.69 221 THR A C 1
ATOM 1739 O O . THR A 1 221 ? -9.552 5.527 22.252 1.00 96.69 221 THR A O 1
ATOM 1742 N N . MET A 1 222 ? -9.763 3.603 21.101 1.00 97.50 222 MET A N 1
ATOM 1743 C CA . MET A 1 222 ? -10.644 2.912 22.031 1.00 97.50 222 MET A CA 1
ATOM 1744 C C . MET A 1 222 ? -9.864 2.354 23.236 1.00 97.50 222 MET A C 1
ATOM 1746 O O . MET A 1 222 ? -8.645 2.183 23.146 1.00 97.50 222 MET A O 1
ATOM 1750 N N . PRO A 1 223 ? -10.534 2.041 24.364 1.00 97.06 223 PRO A N 1
ATOM 1751 C CA . PRO A 1 223 ? -9.878 1.443 25.533 1.00 97.06 223 PRO A CA 1
ATOM 1752 C C . PRO A 1 223 ? -9.155 0.115 25.257 1.00 97.06 223 PRO A C 1
ATOM 1754 O O . PRO A 1 223 ? -8.157 -0.176 25.908 1.00 97.06 223 PRO A O 1
ATOM 1757 N N . ASP A 1 224 ? -9.630 -0.663 24.282 1.00 95.00 224 ASP A N 1
ATOM 1758 C CA . ASP A 1 224 ? -9.035 -1.933 23.834 1.00 95.00 224 ASP A CA 1
ATOM 1759 C C . ASP A 1 224 ? -7.853 -1.749 22.858 1.00 95.00 224 ASP A C 1
ATOM 1761 O O . ASP A 1 224 ? -7.257 -2.724 22.408 1.00 95.00 224 ASP A O 1
ATOM 1765 N N . GLY A 1 225 ? -7.506 -0.503 22.520 1.00 94.25 225 GLY A N 1
ATOM 1766 C CA . GLY A 1 225 ? -6.459 -0.168 21.556 1.00 94.25 225 GLY A CA 1
ATOM 1767 C C . GLY A 1 225 ? -6.928 -0.104 20.101 1.00 94.25 225 GLY A C 1
ATOM 1768 O O . GLY A 1 225 ? -6.147 0.325 19.250 1.00 94.25 225 GLY A O 1
ATOM 1769 N N . THR A 1 226 ? -8.186 -0.447 19.802 1.00 96.19 226 THR A N 1
ATOM 1770 C CA .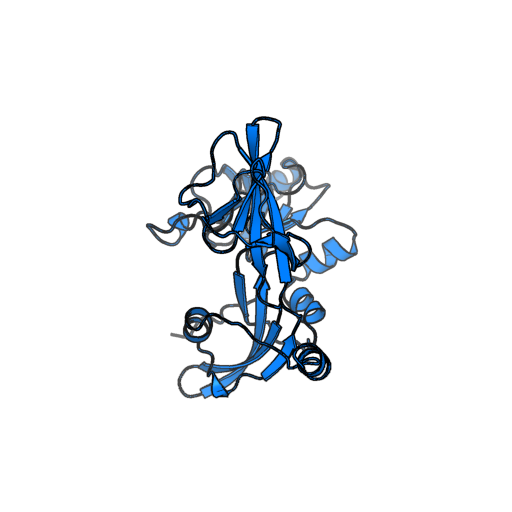 THR A 1 226 ? -8.765 -0.278 18.464 1.00 96.19 226 THR A CA 1
ATOM 1771 C C . THR A 1 226 ? -8.690 1.190 18.053 1.00 96.19 226 THR A C 1
ATOM 1773 O O . THR A 1 226 ? -9.025 2.087 18.831 1.00 96.19 226 THR A O 1
ATOM 1776 N N . GLN A 1 227 ? -8.258 1.458 16.821 1.00 97.06 227 GLN A N 1
ATOM 1777 C CA . GLN A 1 227 ? -8.168 2.817 16.299 1.00 97.06 227 GLN A CA 1
ATOM 1778 C C . GLN A 1 227 ? -9.141 3.041 15.148 1.00 97.06 227 GLN A C 1
ATOM 1780 O O . GLN A 1 227 ? -9.166 2.299 14.166 1.00 97.06 227 GLN A O 1
ATOM 1785 N N . TYR A 1 228 ? -9.897 4.128 15.259 1.00 97.69 228 TYR A N 1
ATOM 1786 C CA . TYR A 1 228 ? -10.668 4.699 14.168 1.00 97.69 228 TYR A CA 1
ATOM 1787 C C . TYR A 1 228 ? -10.014 5.993 13.707 1.00 97.69 228 TYR A C 1
ATOM 1789 O O . TYR A 1 228 ? -9.460 6.739 14.516 1.00 97.69 228 TYR A O 1
ATOM 1797 N N . ALA A 1 229 ? -10.121 6.308 12.421 1.00 96.88 229 ALA A N 1
ATOM 1798 C CA . ALA A 1 229 ? -9.680 7.595 11.912 1.00 96.88 229 ALA A CA 1
ATOM 1799 C C . ALA A 1 229 ? -10.642 8.196 10.890 1.00 96.88 229 ALA A C 1
ATOM 1801 O O . ALA A 1 229 ? -11.515 7.530 10.332 1.00 96.88 229 ALA A O 1
ATOM 1802 N N . ARG A 1 230 ? -10.489 9.498 10.665 1.00 96.00 230 ARG A N 1
ATOM 1803 C CA . ARG A 1 230 ? -11.271 10.280 9.708 1.00 96.00 230 ARG A CA 1
ATOM 1804 C C . ARG A 1 230 ? -10.401 11.379 9.101 1.00 96.00 230 ARG A C 1
ATOM 1806 O O . ARG A 1 230 ? -9.501 11.900 9.759 1.00 96.00 230 ARG A O 1
ATOM 1813 N N . GLY A 1 231 ? -10.718 11.768 7.866 1.00 95.25 231 GLY A N 1
ATOM 1814 C CA . GLY A 1 231 ? -10.054 12.848 7.139 1.00 95.25 231 GLY A CA 1
ATOM 1815 C C . GLY A 1 231 ? -9.039 12.302 6.145 1.00 95.25 231 GLY A C 1
ATOM 1816 O O . GLY A 1 231 ? -9.388 11.493 5.288 1.00 95.25 231 GLY A O 1
ATOM 1817 N N . THR A 1 232 ? -7.797 12.748 6.265 1.00 94.62 232 THR A N 1
ATOM 1818 C CA . THR A 1 232 ? -6.687 12.355 5.395 1.00 94.62 232 THR A CA 1
ATOM 1819 C C . THR A 1 232 ? -5.701 11.503 6.182 1.00 94.62 232 THR A C 1
ATOM 1821 O O . THR A 1 232 ? -5.380 11.841 7.321 1.00 94.62 232 THR A O 1
ATOM 1824 N N . MET A 1 233 ? -5.247 10.402 5.586 1.00 93.75 233 MET A N 1
ATOM 1825 C CA . MET A 1 233 ? -4.137 9.583 6.061 1.00 93.75 233 MET A CA 1
ATOM 1826 C C . MET A 1 233 ? -2.818 10.158 5.533 1.00 93.75 233 MET A C 1
ATOM 1828 O O . MET A 1 233 ? -2.728 10.593 4.382 1.00 93.75 233 MET A O 1
ATOM 1832 N N . TYR A 1 234 ? -1.806 10.200 6.390 1.00 92.38 234 TYR A N 1
ATOM 1833 C CA . TYR A 1 234 ? -0.487 10.748 6.095 1.00 92.38 234 TYR A CA 1
ATOM 1834 C C . TYR A 1 234 ? 0.579 9.716 6.435 1.00 92.38 234 TYR A C 1
ATOM 1836 O O . TYR A 1 234 ? 0.557 9.160 7.532 1.00 92.38 234 TYR A O 1
ATOM 1844 N N . HIS A 1 235 ? 1.570 9.559 5.565 1.00 90.31 235 HIS A N 1
ATOM 1845 C CA . HIS A 1 235 ? 2.795 8.856 5.908 1.00 90.31 235 HIS A CA 1
ATOM 1846 C C . HIS A 1 235 ? 3.801 9.837 6.520 1.00 90.31 235 HIS A C 1
ATOM 1848 O O . HIS A 1 235 ? 4.139 10.856 5.924 1.00 90.31 235 HIS A O 1
ATOM 1854 N N . LYS A 1 236 ? 4.241 9.561 7.747 1.00 88.94 236 LYS A N 1
ATOM 1855 C CA . LYS A 1 236 ? 5.199 10.356 8.527 1.00 88.94 236 LYS A CA 1
ATOM 1856 C C . LYS A 1 236 ? 6.255 9.453 9.170 1.00 88.94 236 LYS A C 1
ATOM 1858 O O . LYS A 1 236 ? 6.199 9.189 10.373 1.00 88.94 236 LYS A O 1
ATOM 1863 N N . PRO A 1 237 ? 7.252 9.005 8.392 1.00 84.25 237 PRO A N 1
ATOM 1864 C CA . PRO A 1 237 ? 8.347 8.178 8.897 1.00 84.25 237 PRO A CA 1
ATOM 1865 C C . PRO A 1 237 ? 9.103 8.794 10.072 1.00 84.25 237 PRO A C 1
ATOM 1867 O O . PRO A 1 237 ? 9.549 8.061 10.946 1.00 84.25 237 PRO A O 1
ATOM 1870 N N . SER A 1 238 ? 9.166 10.125 10.157 1.00 82.44 238 SER A N 1
ATOM 1871 C CA . SER A 1 238 ? 9.767 10.853 11.282 1.00 82.44 238 SER A CA 1
ATOM 1872 C C . SER A 1 238 ? 9.162 10.531 12.655 1.00 82.44 238 SER A C 1
ATOM 1874 O O . SER A 1 238 ? 9.804 10.801 13.666 1.00 82.44 238 SER A O 1
ATOM 1876 N N . LEU A 1 239 ? 7.970 9.921 12.714 1.00 78.00 239 LEU A N 1
ATOM 1877 C CA . LEU A 1 239 ? 7.370 9.429 13.959 1.00 78.00 239 LEU A CA 1
ATOM 1878 C C . LEU A 1 239 ? 8.058 8.173 14.513 1.00 78.00 239 LEU A C 1
ATOM 1880 O O . LEU A 1 239 ? 7.950 7.902 15.705 1.00 78.00 239 LEU A O 1
ATOM 1884 N N . VAL A 1 240 ? 8.737 7.404 13.658 1.00 75.94 240 VAL A N 1
ATOM 1885 C CA . VAL A 1 240 ? 9.382 6.127 14.015 1.00 75.94 240 VAL A CA 1
ATOM 1886 C C . VAL A 1 240 ? 10.882 6.120 13.728 1.00 75.94 240 VAL A C 1
ATOM 1888 O O . VAL A 1 240 ? 11.630 5.367 14.346 1.00 75.94 240 VAL A O 1
ATOM 1891 N N . THR A 1 241 ? 11.351 6.940 12.791 1.00 78.56 241 THR A N 1
ATOM 1892 C CA . THR A 1 241 ? 12.755 7.011 12.384 1.00 78.56 241 THR A CA 1
ATOM 1893 C C . THR A 1 241 ? 13.094 8.439 11.981 1.00 78.56 241 THR A C 1
ATOM 1895 O O . THR A 1 241 ? 12.556 8.973 11.010 1.00 78.56 241 THR A O 1
ATOM 1898 N N . TRP A 1 242 ? 13.997 9.066 12.733 1.00 80.69 242 TRP A N 1
ATOM 1899 C CA . TRP A 1 242 ? 14.425 10.439 12.483 1.00 80.69 242 TRP A CA 1
ATOM 1900 C C . TRP A 1 242 ? 15.088 10.578 11.100 1.00 80.69 242 TRP A C 1
ATOM 1902 O O . TRP A 1 242 ? 15.850 9.708 10.685 1.00 80.69 242 TRP A O 1
ATOM 1912 N N . GLY A 1 243 ? 14.777 11.662 10.384 1.00 79.88 243 GLY A N 1
ATOM 1913 C CA . GLY A 1 243 ? 15.371 11.983 9.079 1.00 79.88 243 GLY A CA 1
ATOM 1914 C C . GLY A 1 243 ? 14.809 11.230 7.865 1.00 79.88 243 GLY A C 1
ATOM 1915 O O . GLY A 1 243 ? 15.276 11.471 6.756 1.00 79.88 243 GLY A O 1
ATOM 1916 N N . ARG A 1 244 ? 13.816 10.339 8.021 1.00 81.38 244 ARG A N 1
ATOM 1917 C CA . ARG A 1 244 ? 13.135 9.726 6.865 1.00 81.38 244 ARG A CA 1
ATOM 1918 C C . ARG A 1 244 ? 12.026 10.627 6.316 1.00 81.38 244 ARG A C 1
ATOM 1920 O O . ARG A 1 244 ? 11.146 11.066 7.060 1.00 81.38 244 ARG A O 1
ATOM 1927 N N . GLU A 1 245 ? 12.033 10.803 4.998 1.00 85.38 245 GLU A N 1
ATOM 1928 C CA . GLU A 1 245 ? 10.993 11.516 4.251 1.00 85.38 245 GLU A CA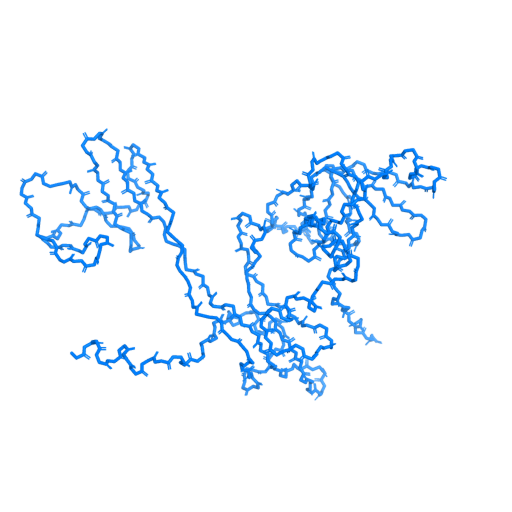 1
ATOM 1929 C C . GLU A 1 245 ? 9.775 10.624 3.955 1.00 85.38 245 GLU A C 1
ATOM 1931 O O . GLU A 1 245 ? 9.932 9.412 3.774 1.00 85.38 245 GLU A O 1
ATOM 1936 N N . PRO A 1 246 ? 8.556 11.191 3.880 1.00 84.56 246 PRO A N 1
ATOM 1937 C CA . PRO A 1 246 ? 7.362 10.466 3.459 1.00 84.56 246 PRO A CA 1
ATOM 1938 C C . PRO A 1 246 ? 7.503 9.808 2.082 1.00 84.56 246 PRO A C 1
ATOM 1940 O O . PRO A 1 246 ? 7.688 10.474 1.069 1.00 84.56 246 PRO A O 1
ATOM 1943 N N . GLU A 1 247 ? 7.338 8.487 2.049 1.00 83.69 247 GLU A N 1
ATOM 1944 C CA . GLU A 1 247 ? 7.313 7.708 0.801 1.00 83.69 247 GLU A CA 1
ATOM 1945 C C . GLU A 1 247 ? 5.949 7.811 0.092 1.00 83.69 247 GLU A C 1
ATOM 1947 O O . GLU A 1 247 ? 5.880 8.041 -1.116 1.00 83.69 247 GLU A O 1
ATOM 1952 N N . HIS A 1 248 ? 4.857 7.716 0.856 1.00 84.75 248 HIS A N 1
ATOM 1953 C CA . HIS A 1 248 ? 3.488 7.806 0.354 1.00 84.75 248 HIS A CA 1
ATOM 1954 C C . HIS A 1 248 ? 2.971 9.248 0.337 1.00 84.75 248 HIS A C 1
ATOM 1956 O O . HIS A 1 248 ? 3.184 10.030 1.271 1.00 84.75 248 HIS A O 1
ATOM 1962 N N . ARG A 1 249 ? 2.196 9.592 -0.697 1.00 87.31 249 ARG A N 1
ATOM 1963 C CA . ARG A 1 249 ? 1.435 10.851 -0.718 1.00 87.31 249 ARG A CA 1
ATOM 1964 C C . ARG A 1 249 ? 0.240 10.760 0.217 1.00 87.31 249 ARG A C 1
ATOM 1966 O O . ARG A 1 249 ? -0.423 9.734 0.259 1.00 87.31 249 ARG A O 1
ATOM 1973 N N . SER A 1 250 ? -0.085 11.860 0.891 1.00 91.00 250 SER A N 1
ATOM 1974 C CA . SER A 1 250 ? -1.295 11.980 1.713 1.00 91.00 250 SER A CA 1
ATOM 1975 C C . SER A 1 250 ? -2.549 11.543 0.949 1.00 91.00 250 SER A C 1
ATOM 1977 O O . SER A 1 250 ? -2.770 11.990 -0.177 1.00 91.00 250 SER A O 1
ATOM 1979 N N . GLN A 1 251 ? -3.395 10.730 1.580 1.00 91.25 251 GLN A N 1
ATOM 1980 C CA . GLN A 1 251 ? -4.549 10.113 0.933 1.00 91.25 251 GLN A CA 1
ATOM 1981 C C . GLN A 1 251 ? -5.828 10.366 1.720 1.00 91.25 251 GLN A C 1
ATOM 1983 O O . GLN A 1 251 ? -5.917 10.103 2.918 1.00 91.25 251 GLN A O 1
ATOM 1988 N N . LYS A 1 252 ? -6.840 10.910 1.048 1.00 94.69 252 LYS A N 1
ATOM 1989 C CA . LYS A 1 252 ? -8.144 11.160 1.662 1.00 94.69 252 LYS A CA 1
ATOM 1990 C C . LYS A 1 252 ? -8.869 9.828 1.885 1.00 94.69 252 LYS A C 1
ATOM 1992 O O . LYS A 1 252 ? -9.007 9.051 0.947 1.00 94.69 252 LYS A O 1
ATOM 1997 N N . MET A 1 253 ? -9.346 9.581 3.106 1.00 94.88 253 MET A N 1
ATOM 1998 C CA . MET A 1 253 ? -10.133 8.387 3.437 1.00 94.88 253 MET A CA 1
ATOM 1999 C C . MET A 1 253 ? -11.603 8.635 3.093 1.00 94.88 253 MET A C 1
ATOM 2001 O O . MET A 1 253 ? -12.273 9.433 3.760 1.00 94.88 253 MET A O 1
ATOM 2005 N N . GLY A 1 254 ? -12.090 7.987 2.033 1.00 93.81 254 GLY A N 1
ATOM 2006 C CA . GLY A 1 254 ? -13.449 8.171 1.521 1.00 93.81 254 GLY A CA 1
ATOM 2007 C C . GLY A 1 254 ? -13.809 9.648 1.299 1.00 93.81 254 GLY A C 1
ATOM 2008 O O . GLY A 1 254 ? -13.091 10.414 0.654 1.00 93.81 254 GLY A O 1
ATOM 2009 N N . ASP A 1 255 ? -14.919 10.087 1.890 1.00 94.75 255 ASP A N 1
ATOM 2010 C CA . ASP A 1 255 ? -15.392 11.476 1.822 1.00 94.75 255 ASP A CA 1
ATOM 2011 C C . ASP A 1 255 ? -14.656 12.440 2.780 1.00 94.75 255 ASP A C 1
ATOM 2013 O O . ASP A 1 255 ? -14.885 13.655 2.746 1.00 94.75 255 ASP A O 1
ATOM 2017 N N . GLY A 1 256 ? -13.731 11.933 3.603 1.00 94.88 256 GLY A N 1
ATOM 2018 C CA . GLY A 1 256 ? -13.019 12.672 4.651 1.00 94.88 256 GLY A CA 1
ATOM 2019 C C . GLY A 1 256 ? -13.877 12.991 5.884 1.00 94.88 256 GLY A C 1
ATOM 2020 O O . GLY A 1 256 ? -13.396 13.632 6.824 1.00 94.88 256 GLY A O 1
ATOM 2021 N N . LYS A 1 257 ? -15.145 12.560 5.903 1.00 95.75 257 LYS A N 1
ATOM 2022 C CA . LYS A 1 257 ? -16.107 12.796 6.989 1.00 95.75 257 LYS A CA 1
ATOM 2023 C C . LYS A 1 257 ? -16.507 11.514 7.719 1.00 95.75 257 LYS A C 1
ATOM 2025 O O . LYS A 1 257 ? -16.787 11.571 8.917 1.00 95.75 257 LYS A O 1
ATOM 2030 N N . THR A 1 258 ? -16.510 10.393 7.017 1.00 97.50 258 THR A N 1
ATOM 2031 C CA . THR A 1 258 ? -16.824 9.062 7.532 1.00 97.50 258 THR A CA 1
ATOM 2032 C C . THR A 1 258 ? -15.709 8.567 8.453 1.00 97.50 258 THR A C 1
ATOM 2034 O O . THR A 1 258 ? -14.524 8.810 8.203 1.00 97.50 258 THR A O 1
ATOM 2037 N N . TRP A 1 259 ? -16.079 7.892 9.542 1.00 98.06 259 TRP A N 1
ATOM 2038 C CA . TRP A 1 259 ? -15.122 7.193 10.396 1.00 98.06 259 TRP A CA 1
ATOM 2039 C C . TRP A 1 259 ? -14.735 5.861 9.769 1.00 98.06 259 TRP A C 1
ATOM 2041 O O . TRP A 1 259 ? -15.588 5.127 9.274 1.00 98.06 259 TRP A O 1
ATOM 2051 N N . HIS A 1 260 ? -13.448 5.550 9.812 1.00 98.38 260 HIS A N 1
ATOM 2052 C CA . HIS A 1 260 ? -12.891 4.326 9.265 1.00 98.38 260 HIS A CA 1
ATOM 2053 C C . HIS A 1 260 ? -12.231 3.531 10.383 1.00 98.38 260 HIS A C 1
ATOM 2055 O O . HIS A 1 260 ? -11.495 4.109 11.183 1.00 98.38 260 HIS A O 1
ATOM 2061 N N . LEU A 1 261 ? -12.481 2.225 10.436 1.00 97.94 261 LEU A N 1
ATOM 2062 C CA . LEU A 1 261 ? -11.669 1.299 11.215 1.00 97.94 261 LEU A CA 1
ATOM 2063 C C . LEU A 1 261 ? -10.298 1.202 10.545 1.00 97.94 261 LEU A C 1
ATOM 2065 O O . LEU A 1 261 ? -10.216 0.956 9.339 1.00 97.94 261 LEU A O 1
ATOM 2069 N N . ILE A 1 262 ? -9.241 1.409 11.322 1.00 97.00 262 ILE A N 1
ATOM 2070 C CA . ILE A 1 262 ? -7.873 1.318 10.828 1.00 97.00 262 ILE A CA 1
ATOM 2071 C C . ILE A 1 262 ? -7.358 -0.088 11.077 1.00 97.00 262 ILE A C 1
ATOM 2073 O O . ILE A 1 262 ? -7.457 -0.609 12.187 1.00 97.00 262 ILE A O 1
ATOM 2077 N N . VAL A 1 263 ? -6.823 -0.704 10.028 1.00 95.25 263 VAL A N 1
ATOM 2078 C CA . VAL A 1 263 ? -6.312 -2.072 10.069 1.00 95.25 263 VAL A CA 1
ATOM 2079 C C . VAL A 1 263 ? -4.974 -2.115 9.350 1.00 95.25 263 VAL A C 1
ATOM 2081 O O . VAL A 1 263 ? -4.795 -1.474 8.317 1.00 95.25 263 VAL A O 1
ATOM 2084 N N . LYS A 1 264 ? -4.025 -2.864 9.904 1.00 91.06 264 LYS A N 1
ATOM 2085 C CA . LYS A 1 264 ? -2.739 -3.139 9.267 1.00 91.06 264 LYS A CA 1
ATOM 2086 C C . LYS A 1 264 ? -2.807 -4.482 8.540 1.00 91.06 264 LYS A C 1
ATOM 2088 O O . LYS A 1 264 ? -3.450 -5.405 9.036 1.00 91.06 264 LYS A O 1
ATOM 2093 N N . ASN A 1 265 ? -2.125 -4.596 7.405 1.00 84.75 265 ASN A N 1
ATOM 2094 C CA . ASN A 1 265 ? -1.916 -5.863 6.706 1.00 84.75 265 ASN A CA 1
ATOM 2095 C C . ASN A 1 265 ? -1.394 -6.958 7.671 1.00 84.75 265 ASN A C 1
ATOM 2097 O O . ASN A 1 265 ? -0.535 -6.704 8.522 1.00 84.75 265 ASN A O 1
ATOM 2101 N N . THR A 1 266 ? -1.927 -8.174 7.538 1.00 63.19 266 THR A N 1
ATOM 2102 C CA . THR A 1 266 ? -1.765 -9.344 8.418 1.00 63.19 266 THR A CA 1
ATOM 2103 C C . THR A 1 266 ? -0.414 -10.044 8.297 1.00 63.19 266 THR A C 1
ATOM 2105 O O . THR A 1 266 ? -0.349 -11.267 8.411 1.00 63.19 266 THR A O 1
ATOM 2108 N N . VAL A 1 267 ? 0.691 -9.324 8.109 1.00 54.88 267 VAL A N 1
ATOM 2109 C CA . VAL A 1 267 ? 2.015 -9.937 8.272 1.00 54.88 267 VAL A CA 1
ATOM 2110 C C . VAL A 1 267 ? 2.443 -9.733 9.724 1.00 54.88 267 VAL A C 1
ATOM 2112 O O . VAL A 1 267 ? 3.012 -8.687 10.053 1.00 54.88 267 VAL A O 1
ATOM 2115 N N . PRO A 1 268 ? 2.173 -10.685 10.645 1.00 44.97 268 PRO A N 1
ATOM 2116 C CA . PRO A 1 268 ? 2.795 -10.631 11.947 1.00 44.97 268 PRO A CA 1
ATOM 2117 C C . PRO A 1 268 ? 4.297 -10.733 11.715 1.00 44.97 268 PRO A C 1
ATOM 2119 O O . PRO A 1 268 ? 4.810 -11.773 11.297 1.00 44.97 268 PRO A O 1
ATOM 2122 N N . VAL A 1 269 ? 5.021 -9.661 12.028 1.00 43.34 269 VAL A N 1
ATOM 2123 C CA . VAL A 1 269 ? 6.443 -9.785 12.319 1.00 43.34 269 VAL A CA 1
ATOM 2124 C C . VAL A 1 269 ? 6.488 -10.682 13.548 1.00 43.34 269 VAL A C 1
ATOM 2126 O O . VAL A 1 269 ? 6.228 -10.225 14.664 1.00 43.34 269 VAL A O 1
ATOM 2129 N N . ARG A 1 270 ? 6.710 -11.990 13.362 1.00 43.91 270 ARG A N 1
ATOM 2130 C CA . ARG A 1 270 ? 7.019 -12.877 14.485 1.00 43.91 270 ARG A CA 1
ATOM 2131 C C . ARG A 1 270 ? 8.188 -12.211 15.196 1.00 43.91 270 ARG A C 1
ATOM 2133 O O . ARG A 1 270 ? 9.275 -12.128 14.627 1.00 43.91 270 ARG A O 1
ATOM 2140 N N . LYS A 1 271 ? 7.942 -11.673 16.398 1.00 37.22 271 LYS A N 1
ATOM 2141 C CA . LYS A 1 271 ? 8.999 -11.095 17.230 1.00 37.22 271 LYS A CA 1
ATOM 2142 C C . LYS A 1 271 ? 10.112 -12.135 17.281 1.00 37.22 271 LYS A C 1
ATOM 2144 O O . LYS A 1 271 ? 9.846 -13.277 17.668 1.00 37.22 271 LYS A O 1
ATOM 2149 N N . ARG A 1 272 ? 11.330 -11.764 16.865 1.00 35.62 272 ARG A N 1
ATOM 2150 C CA . ARG A 1 272 ? 12.517 -12.541 17.231 1.00 35.62 272 ARG A CA 1
ATOM 2151 C C . ARG A 1 272 ? 12.419 -12.716 18.744 1.00 35.62 272 ARG A C 1
ATOM 2153 O O . ARG A 1 272 ? 12.362 -11.718 19.461 1.00 35.62 272 ARG A O 1
ATOM 2160 N N . ARG A 1 273 ? 12.284 -13.958 19.216 1.00 32.84 273 ARG A N 1
ATOM 2161 C CA . ARG A 1 273 ? 12.557 -14.250 20.622 1.00 32.84 273 ARG A CA 1
ATOM 2162 C C . ARG A 1 273 ? 14.019 -13.852 20.815 1.00 32.84 273 ARG A C 1
ATOM 2164 O O . ARG A 1 273 ? 14.875 -14.415 20.134 1.00 32.84 273 ARG A O 1
ATOM 2171 N N . GLY A 1 274 ? 14.234 -12.785 21.583 1.00 35.16 274 GLY A N 1
ATOM 2172 C CA . GLY A 1 274 ? 15.542 -12.490 22.158 1.00 35.16 274 GLY A CA 1
ATOM 2173 C C . GLY A 1 274 ? 15.924 -13.574 23.149 1.00 35.16 274 GLY A C 1
ATOM 2174 O O . GLY A 1 274 ? 14.992 -14.246 23.655 1.00 35.16 274 GLY A O 1
#

Mean predicted aligned error: 9.9 Å

Foldseek 3Di:
DVVVVVVVPPDPADDDDPPVQCVVQQFPPVFKDFLEKFDKDKDKDKDKDLDDPPPWDQDPDQWDQDPVRDIDGDDDPAFGFTDDPPKTWGQDPVSMIMIIDMDIFGIWTKIWTWGDDPPDTDIFIWTWGFCPLAPPTDTDIDTFDPDPDSYNVRRVVSQDDPLRVVQVVVVHDWRDDVQKIWRFDAPDDPVNLVVQPWDKDQDPDEDDDVPAQKDARMWTAGPVRWIKHFAKMFRHCCNPDNPDDGPGDIGHGPPRRTITGMDGGPPPPPPPPD

Nearest PDB structures (foldseek):
  4rt1-assembly1_A  TM=2.421E-01  e=6.554E+00  Pseudomonas aeruginosa PAO1
  6eus-assembly2_F  TM=1.622E-01  e=2.192E+00  Acinetobacter baumannii